Protein AF-A0A954KH58-F1 (afdb_monomer_lite)

Structure (mmCIF, N/CA/C/O backbone):
data_AF-A0A954KH58-F1
#
_entry.id   AF-A0A954KH58-F1
#
loop_
_atom_site.group_PDB
_atom_site.id
_atom_site.type_symbol
_atom_site.label_atom_id
_atom_site.label_alt_id
_atom_site.label_comp_id
_atom_site.label_asym_id
_atom_site.label_entity_id
_atom_site.label_seq_id
_atom_site.pdbx_PDB_ins_code
_atom_site.Cartn_x
_atom_site.Cartn_y
_atom_site.Cartn_z
_atom_site.occupancy
_atom_site.B_iso_or_equiv
_atom_site.auth_seq_id
_atom_site.auth_comp_id
_atom_site.auth_asym_id
_atom_site.auth_atom_id
_atom_site.pdbx_PDB_model_num
ATOM 1 N N . LEU A 1 1 ? 10.729 -10.004 16.566 1.00 76.50 1 LEU A N 1
ATOM 2 C CA . LEU A 1 1 ? 10.265 -8.652 16.148 1.00 76.50 1 LEU A CA 1
ATOM 3 C C . LEU A 1 1 ? 9.171 -8.120 17.071 1.00 76.50 1 LEU A C 1
ATOM 5 O O . LEU A 1 1 ? 9.385 -7.090 17.692 1.00 76.50 1 LEU A O 1
ATOM 9 N N . ALA A 1 2 ? 8.055 -8.842 17.225 1.00 81.88 2 ALA A N 1
ATOM 10 C CA . ALA A 1 2 ? 6.979 -8.480 18.156 1.00 81.88 2 ALA A CA 1
ATOM 11 C C . ALA A 1 2 ? 7.449 -8.331 19.619 1.00 81.88 2 ALA A C 1
ATOM 13 O O . ALA A 1 2 ? 7.106 -7.346 20.272 1.00 81.88 2 ALA A O 1
ATOM 14 N N . GLU A 1 3 ? 8.272 -9.267 20.103 1.00 86.44 3 GLU A N 1
ATOM 15 C CA . GLU A 1 3 ? 8.896 -9.224 21.440 1.00 86.44 3 GLU A CA 1
ATOM 16 C C . GLU A 1 3 ? 9.848 -8.032 21.613 1.00 86.44 3 GLU A C 1
ATOM 18 O O . GLU A 1 3 ? 9.976 -7.491 22.703 1.00 86.44 3 GLU A O 1
ATOM 23 N N . ALA A 1 4 ? 10.453 -7.567 20.516 1.00 90.38 4 ALA A N 1
ATOM 24 C CA . ALA A 1 4 ? 11.314 -6.387 20.495 1.00 90.38 4 ALA A CA 1
ATOM 25 C C . ALA A 1 4 ? 10.523 -5.067 20.383 1.00 90.38 4 ALA A C 1
ATOM 27 O O . ALA A 1 4 ? 11.116 -4.008 20.210 1.00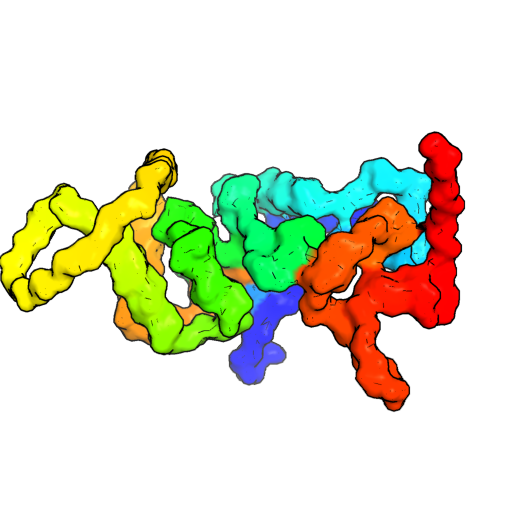 90.38 4 ALA A O 1
ATOM 28 N N . GLY A 1 5 ? 9.185 -5.115 20.431 1.00 84.25 5 GLY A N 1
ATOM 29 C CA . GLY A 1 5 ? 8.333 -3.926 20.379 1.00 84.25 5 GLY A CA 1
ATOM 30 C C . GLY A 1 5 ? 8.174 -3.290 18.994 1.00 84.25 5 GLY A C 1
ATOM 31 O O . GLY A 1 5 ? 7.596 -2.210 18.898 1.00 84.25 5 GLY A O 1
ATOM 32 N N . LEU A 1 6 ? 8.654 -3.938 17.927 1.00 85.56 6 LEU A N 1
ATOM 33 C CA . LEU A 1 6 ? 8.645 -3.381 16.572 1.00 85.56 6 LEU A CA 1
ATOM 34 C C . LEU A 1 6 ? 7.314 -3.635 15.853 1.00 85.56 6 LEU A C 1
ATOM 36 O O . LEU A 1 6 ? 6.769 -4.741 15.913 1.00 85.56 6 LEU A O 1
ATOM 40 N N . ASN A 1 7 ? 6.834 -2.617 15.135 1.00 85.62 7 ASN A N 1
ATOM 41 C CA . ASN A 1 7 ? 5.694 -2.729 14.224 1.00 85.62 7 ASN A CA 1
ATOM 42 C C . ASN A 1 7 ? 6.135 -3.360 12.900 1.00 85.62 7 ASN A C 1
ATOM 44 O O . ASN A 1 7 ? 7.248 -3.123 12.428 1.00 85.62 7 ASN A O 1
ATOM 48 N N . ILE A 1 8 ? 5.256 -4.161 12.308 1.00 91.62 8 ILE A N 1
ATOM 49 C CA . ILE A 1 8 ? 5.552 -4.977 11.131 1.00 91.62 8 ILE A CA 1
ATOM 50 C C . ILE A 1 8 ? 4.558 -4.630 10.025 1.00 91.62 8 ILE A C 1
ATOM 52 O O . ILE A 1 8 ? 3.354 -4.557 10.263 1.00 91.62 8 ILE A O 1
ATOM 56 N N . ILE A 1 9 ? 5.066 -4.462 8.807 1.00 91.56 9 ILE A N 1
ATOM 57 C CA . ILE A 1 9 ? 4.258 -4.367 7.592 1.00 91.56 9 ILE A CA 1
ATOM 58 C C . ILE A 1 9 ? 4.617 -5.564 6.722 1.00 91.56 9 ILE A C 1
ATOM 60 O O . ILE A 1 9 ? 5.793 -5.781 6.429 1.00 91.56 9 ILE A O 1
ATOM 64 N N . LEU A 1 10 ? 3.614 -6.344 6.330 1.00 96.00 10 LEU A N 1
ATOM 65 C CA . LEU A 1 10 ? 3.809 -7.436 5.381 1.00 96.00 10 LEU A CA 1
ATOM 66 C C . LEU A 1 10 ? 3.930 -6.855 3.975 1.00 96.00 10 LEU A C 1
ATOM 68 O O . LEU A 1 10 ? 3.207 -5.923 3.633 1.00 96.00 10 LEU A O 1
ATOM 72 N N . VAL A 1 11 ? 4.830 -7.392 3.161 1.00 96.75 11 VAL A N 1
ATOM 73 C CA . VAL A 1 11 ? 4.968 -6.998 1.757 1.00 96.75 11 VAL A CA 1
ATOM 74 C C . VAL A 1 11 ? 4.809 -8.248 0.913 1.00 96.75 11 VAL A C 1
ATOM 76 O O . VAL A 1 11 ? 5.574 -9.195 1.086 1.00 96.75 11 VAL A O 1
ATOM 79 N N . THR A 1 12 ? 3.823 -8.242 0.021 1.00 96.69 12 THR A N 1
ATOM 80 C CA . THR A 1 12 ? 3.494 -9.395 -0.821 1.00 96.69 12 THR A CA 1
ATOM 81 C C . THR A 1 12 ? 3.493 -8.972 -2.277 1.00 96.69 12 THR A C 1
ATOM 83 O O . THR A 1 12 ? 2.741 -8.075 -2.669 1.00 96.69 12 THR A O 1
ATOM 86 N N . THR A 1 13 ? 4.313 -9.643 -3.082 1.00 95.00 13 THR A N 1
ATOM 87 C CA . THR A 1 13 ? 4.243 -9.521 -4.537 1.00 95.00 13 THR A CA 1
ATOM 88 C C . THR A 1 13 ? 3.112 -10.394 -5.064 1.00 95.00 13 THR A C 1
ATOM 90 O O . THR A 1 13 ? 3.075 -11.583 -4.749 1.00 95.00 13 THR A O 1
ATOM 93 N N . LEU A 1 14 ? 2.206 -9.816 -5.851 1.00 94.81 14 LEU A N 1
ATOM 94 C CA . LEU A 1 14 ? 1.077 -10.532 -6.444 1.00 94.81 14 LEU A CA 1
ATOM 95 C C . LEU A 1 14 ? 1.399 -10.939 -7.880 1.00 94.81 14 LEU A C 1
ATOM 97 O O . LEU A 1 14 ? 1.755 -10.084 -8.695 1.00 94.81 14 LEU A O 1
ATOM 101 N N . GLN A 1 15 ? 1.249 -12.225 -8.182 1.00 91.06 15 GLN A N 1
ATOM 102 C CA . GLN A 1 15 ? 1.463 -12.814 -9.501 1.00 91.06 15 GLN A CA 1
ATOM 103 C C . GLN A 1 15 ? 0.207 -13.581 -9.907 1.00 91.06 15 GLN A C 1
ATOM 105 O O . GLN A 1 15 ? -0.301 -14.358 -9.107 1.00 91.06 15 GLN A O 1
ATOM 110 N N . SER A 1 16 ? -0.267 -13.372 -11.140 1.00 89.94 16 SER A N 1
ATOM 111 C CA . SER A 1 16 ? -1.466 -14.069 -11.613 1.00 89.94 16 SER A CA 1
ATOM 112 C C . SER A 1 16 ? -1.219 -15.570 -11.764 1.00 89.94 16 SER A C 1
ATOM 114 O O . SER A 1 16 ? -0.132 -15.981 -12.178 1.00 89.94 16 SER A O 1
ATOM 116 N N . GLY A 1 17 ? -2.232 -16.359 -11.419 1.00 89.75 17 GLY A N 1
ATOM 117 C CA . GLY A 1 17 ? -2.236 -17.811 -11.353 1.00 89.75 17 GLY A CA 1
ATOM 118 C C . GLY A 1 17 ? -1.474 -18.382 -10.158 1.00 89.75 17 GLY A C 1
ATOM 119 O O . GLY A 1 17 ? -1.256 -19.592 -10.127 1.00 89.75 17 GLY A O 1
ATOM 120 N N . VAL A 1 18 ? -1.018 -17.549 -9.216 1.00 92.31 18 VAL A N 1
ATOM 121 C CA . VAL A 1 18 ? -0.107 -17.983 -8.144 1.00 92.31 18 VAL A CA 1
ATOM 122 C C . VAL A 1 18 ? -0.653 -17.680 -6.759 1.00 92.31 18 VAL A C 1
ATOM 124 O O . VAL A 1 18 ? -0.636 -18.572 -5.917 1.00 92.31 18 VAL A O 1
ATOM 127 N N . ASN A 1 19 ? -1.035 -16.431 -6.488 1.00 95.19 19 ASN A N 1
ATOM 128 C CA . ASN A 1 19 ? -1.381 -16.004 -5.127 1.00 95.19 19 ASN A CA 1
ATOM 129 C C . ASN A 1 19 ? -2.394 -14.853 -5.055 1.00 95.19 19 ASN A C 1
ATOM 131 O O . ASN A 1 19 ? -2.561 -14.234 -4.000 1.00 95.19 19 ASN A O 1
ATOM 135 N N . GLU A 1 20 ? -3.059 -14.512 -6.159 1.00 93.94 20 GLU A N 1
ATOM 136 C CA . GLU A 1 20 ? -4.089 -13.473 -6.151 1.00 93.94 20 GLU A CA 1
ATOM 137 C C . GLU A 1 20 ? -5.325 -13.849 -5.319 1.00 93.94 20 GLU A C 1
ATOM 139 O O . GLU A 1 20 ? -6.053 -12.971 -4.866 1.00 93.94 20 GLU A O 1
ATOM 144 N N . ASP A 1 21 ? -5.552 -15.132 -5.069 1.00 96.75 21 ASP A N 1
ATOM 145 C CA . ASP A 1 21 ? -6.656 -15.684 -4.284 1.00 96.75 21 ASP A CA 1
ATOM 146 C C . ASP A 1 21 ? -6.392 -15.696 -2.765 1.00 96.75 21 ASP A C 1
ATOM 148 O O . ASP A 1 21 ? -7.283 -16.024 -1.982 1.00 96.75 21 ASP A O 1
ATOM 152 N N . GLU A 1 22 ? -5.194 -15.290 -2.326 1.00 97.31 22 GLU A N 1
ATOM 153 C CA . GLU A 1 22 ? -4.794 -15.298 -0.912 1.00 97.31 22 GLU A CA 1
ATOM 154 C C . GLU A 1 22 ? -4.834 -13.912 -0.239 1.00 97.31 22 GLU A C 1
ATOM 156 O O . GLU A 1 22 ? -4.548 -13.785 0.957 1.00 97.31 22 GLU A O 1
ATOM 161 N N . MET A 1 23 ? -5.190 -12.845 -0.966 1.00 97.25 23 MET A N 1
ATOM 162 C CA . MET A 1 23 ? -5.159 -11.462 -0.464 1.00 97.25 23 MET A CA 1
ATOM 163 C C . MET A 1 23 ? -5.970 -11.281 0.828 1.00 97.25 23 MET A C 1
ATOM 165 O O . MET A 1 23 ? -5.471 -10.698 1.796 1.00 97.25 23 MET A O 1
ATOM 169 N N . GLY A 1 24 ? -7.194 -11.812 0.875 1.00 96.62 24 GLY A N 1
ATOM 170 C CA . GLY A 1 24 ? -8.057 -11.743 2.056 1.00 96.62 24 GLY A CA 1
ATOM 171 C C . GLY A 1 24 ? -7.484 -12.514 3.247 1.00 96.62 24 GLY A C 1
ATOM 172 O O . GLY A 1 24 ? -7.500 -12.020 4.376 1.00 96.62 24 GLY A O 1
ATOM 173 N N . ALA A 1 25 ? -6.893 -13.688 3.001 1.00 97.12 25 ALA A N 1
ATOM 174 C CA . ALA A 1 25 ? -6.241 -14.486 4.038 1.00 97.12 25 ALA A CA 1
ATOM 175 C C . ALA A 1 25 ? -5.017 -13.764 4.630 1.00 97.12 25 ALA A C 1
ATOM 177 O O . ALA A 1 25 ? -4.854 -13.736 5.851 1.00 97.12 25 ALA A O 1
ATOM 178 N N . ILE A 1 26 ? -4.203 -13.114 3.791 1.00 97.50 26 ILE A N 1
ATOM 179 C CA . ILE A 1 26 ? -3.049 -12.308 4.218 1.00 97.50 26 ILE A CA 1
ATOM 180 C C . ILE A 1 26 ? -3.499 -11.107 5.058 1.00 97.50 26 ILE A C 1
ATOM 182 O O . ILE A 1 26 ? -2.907 -10.822 6.105 1.00 97.50 26 ILE A O 1
ATOM 186 N N . ILE A 1 27 ? -4.555 -10.408 4.629 1.00 96.12 27 ILE A N 1
ATOM 187 C CA . ILE A 1 27 ? -5.125 -9.286 5.383 1.00 96.12 27 ILE A CA 1
ATOM 188 C C . ILE A 1 27 ? -5.616 -9.768 6.750 1.00 96.12 27 ILE A C 1
ATOM 190 O O . ILE A 1 27 ? -5.207 -9.208 7.767 1.00 96.12 27 ILE A O 1
ATOM 194 N N . ARG A 1 28 ? -6.415 -10.842 6.795 1.00 94.94 28 ARG A N 1
ATOM 195 C CA . ARG A 1 28 ? -6.933 -11.429 8.041 1.00 94.94 28 ARG A CA 1
ATOM 196 C C . ARG A 1 28 ? -5.799 -11.835 8.982 1.00 94.94 28 ARG A C 1
ATOM 198 O O . ARG A 1 28 ? -5.792 -11.435 10.145 1.00 94.94 28 ARG A O 1
ATOM 205 N N . PHE A 1 29 ? -4.780 -12.516 8.455 1.00 95.38 29 PHE A N 1
ATOM 206 C CA . PHE A 1 29 ? -3.578 -12.885 9.203 1.00 95.38 29 PHE A CA 1
ATOM 207 C C . PHE A 1 29 ? -2.897 -11.664 9.841 1.00 95.38 29 PHE A C 1
ATOM 209 O O . PHE A 1 29 ? -2.482 -11.716 11.004 1.00 95.38 29 PHE A O 1
ATOM 216 N N . GLY A 1 30 ? -2.790 -10.556 9.102 1.00 93.94 30 GLY A N 1
ATOM 217 C CA . GLY A 1 30 ? -2.256 -9.299 9.619 1.00 93.94 30 GLY A CA 1
ATOM 218 C C . GLY A 1 30 ? -3.151 -8.663 10.686 1.00 93.94 30 GLY A C 1
ATOM 219 O O . GLY A 1 30 ? -2.661 -8.219 11.725 1.00 93.94 30 GLY A O 1
ATOM 220 N N . MET A 1 31 ? -4.462 -8.646 10.462 1.00 91.69 31 MET A N 1
ATOM 221 C CA . MET A 1 31 ? -5.428 -7.985 11.341 1.00 91.69 31 MET A CA 1
ATOM 222 C C . MET A 1 31 ? -5.589 -8.682 12.694 1.00 91.69 31 MET A C 1
ATOM 224 O O . MET A 1 31 ? -5.721 -7.990 13.702 1.00 91.69 31 MET A O 1
ATOM 228 N N . GLU A 1 32 ? -5.468 -10.009 12.746 1.00 91.88 32 GLU A N 1
ATOM 229 C CA . GLU A 1 32 ? -5.481 -10.805 13.985 1.00 91.88 32 GLU A CA 1
ATOM 230 C C . GLU A 1 32 ? -4.277 -10.540 14.907 1.00 91.88 32 GLU A C 1
ATOM 232 O O . GLU A 1 32 ? -4.293 -10.905 16.083 1.00 91.88 32 GLU A O 1
ATOM 237 N N . ARG A 1 33 ? -3.202 -9.932 14.387 1.00 91.56 33 ARG A N 1
ATOM 238 C CA . ARG A 1 33 ? -1.925 -9.771 15.097 1.00 91.56 33 ARG A CA 1
ATOM 239 C C . ARG A 1 33 ? -1.666 -8.291 15.403 1.00 91.56 33 ARG A C 1
ATOM 241 O O . ARG A 1 33 ? -1.352 -7.533 14.485 1.00 91.56 33 ARG A O 1
ATOM 248 N N . PRO A 1 34 ? -1.682 -7.862 16.682 1.00 86.94 34 PRO A N 1
ATOM 249 C CA . PRO A 1 34 ? -1.560 -6.445 17.051 1.00 86.94 34 PRO A CA 1
ATOM 250 C C . PRO A 1 34 ? -0.281 -5.753 16.551 1.00 86.94 34 PRO A C 1
ATOM 252 O O . PRO A 1 34 ? -0.282 -4.569 16.230 1.00 86.94 34 PRO A O 1
ATOM 255 N N . ARG A 1 35 ? 0.829 -6.493 16.439 1.00 89.94 35 ARG A N 1
ATOM 256 C CA . ARG A 1 35 ? 2.127 -5.960 15.982 1.00 89.94 35 ARG A CA 1
ATOM 257 C C . ARG A 1 35 ? 2.247 -5.839 14.463 1.00 89.94 35 ARG A C 1
ATOM 259 O O . ARG A 1 35 ? 3.176 -5.186 13.992 1.00 89.94 35 ARG A O 1
ATOM 266 N N . ILE A 1 36 ? 1.348 -6.463 13.700 1.00 92.56 36 ILE A N 1
ATOM 267 C CA . ILE A 1 36 ? 1.262 -6.250 12.256 1.00 92.56 36 ILE A CA 1
ATOM 268 C C . ILE A 1 36 ? 0.322 -5.068 12.045 1.00 92.56 36 ILE A C 1
ATOM 270 O O . ILE A 1 36 ? -0.857 -5.133 12.384 1.00 92.56 36 ILE A O 1
ATOM 274 N N . THR A 1 37 ? 0.866 -3.968 11.539 1.00 89.31 37 THR A N 1
ATOM 275 C CA . THR A 1 37 ? 0.161 -2.687 11.381 1.00 89.31 37 THR A CA 1
ATOM 276 C C . THR A 1 37 ? -0.206 -2.414 9.924 1.00 89.31 37 THR A C 1
ATOM 278 O O . THR A 1 37 ? -0.712 -1.344 9.595 1.00 89.31 37 THR A O 1
ATOM 281 N N . GLY A 1 38 ? 0.059 -3.360 9.022 1.00 92.12 38 GLY A N 1
ATOM 282 C CA . GLY A 1 38 ? -0.394 -3.252 7.647 1.00 92.12 38 GLY A CA 1
ATOM 283 C C . GLY A 1 38 ? 0.143 -4.309 6.694 1.00 92.12 38 GLY A C 1
ATOM 284 O O . GLY A 1 38 ? 1.008 -5.116 7.038 1.00 92.12 38 GLY A O 1
ATOM 285 N N . VAL A 1 39 ? -0.366 -4.246 5.468 1.00 96.38 39 VAL A N 1
ATOM 286 C CA . VAL A 1 39 ? 0.040 -5.059 4.319 1.00 96.38 39 VAL A CA 1
ATOM 287 C C . VAL A 1 39 ? 0.276 -4.135 3.126 1.00 96.38 39 VAL A C 1
ATOM 289 O O . VAL A 1 39 ? -0.469 -3.186 2.890 1.00 96.38 39 VAL A O 1
ATOM 292 N N . SER A 1 40 ? 1.332 -4.404 2.372 1.00 96.19 40 SER A N 1
ATOM 293 C CA . SER A 1 40 ? 1.689 -3.722 1.139 1.00 96.19 40 SER A CA 1
ATOM 294 C C . SER A 1 40 ? 1.683 -4.735 0.001 1.00 96.19 40 SER A C 1
ATOM 296 O O . SER A 1 40 ? 2.627 -5.510 -0.146 1.00 96.19 40 SER A O 1
ATOM 298 N N . PHE A 1 41 ? 0.636 -4.714 -0.814 1.00 97.81 41 PHE A N 1
ATOM 299 C CA . PHE A 1 41 ? 0.558 -5.504 -2.033 1.00 97.81 41 PHE A CA 1
ATOM 300 C C . PHE A 1 41 ? 1.320 -4.815 -3.163 1.00 97.81 41 PHE A C 1
ATOM 302 O O . PHE A 1 41 ? 1.256 -3.595 -3.335 1.00 97.81 41 PHE A O 1
ATOM 309 N N . GLN A 1 42 ? 2.067 -5.600 -3.926 1.00 95.00 42 GLN A N 1
ATOM 310 C CA . GLN A 1 42 ? 2.874 -5.127 -5.042 1.00 95.00 42 GLN A CA 1
ATOM 311 C C . GLN A 1 42 ? 2.609 -6.033 -6.242 1.00 95.00 42 GLN A C 1
ATOM 313 O O . GLN A 1 42 ? 3.160 -7.129 -6.295 1.00 95.00 42 GLN A O 1
ATOM 318 N N . PRO A 1 43 ? 1.760 -5.642 -7.204 1.00 93.88 43 PRO A N 1
ATOM 319 C CA . PRO A 1 43 ? 1.640 -6.408 -8.434 1.00 93.88 43 PRO A CA 1
ATOM 320 C C . PRO A 1 43 ? 3.006 -6.626 -9.085 1.00 93.88 43 PRO A C 1
ATOM 322 O O . PRO A 1 43 ? 3.855 -5.724 -9.099 1.00 93.88 43 PRO A O 1
ATOM 325 N N . ALA A 1 44 ? 3.222 -7.837 -9.596 1.00 90.56 44 ALA A N 1
ATOM 326 C CA . ALA A 1 44 ? 4.479 -8.228 -10.202 1.00 90.56 44 ALA A CA 1
ATOM 327 C C . ALA A 1 44 ? 4.902 -7.215 -11.271 1.00 90.56 44 ALA A C 1
ATOM 329 O O . ALA A 1 44 ? 4.138 -6.811 -12.152 1.00 90.56 44 ALA A O 1
ATOM 330 N N . THR A 1 45 ? 6.147 -6.769 -11.146 1.00 88.00 45 THR A N 1
ATOM 331 C CA . THR A 1 45 ? 6.769 -5.829 -12.073 1.00 88.00 45 THR A CA 1
ATOM 332 C C . THR A 1 45 ? 7.850 -6.568 -12.826 1.00 88.00 45 THR A C 1
ATOM 334 O O . THR A 1 45 ? 8.833 -7.028 -12.238 1.00 88.00 45 THR A O 1
ATOM 337 N N . TYR A 1 46 ? 7.673 -6.681 -14.135 1.00 85.31 46 TYR A N 1
ATOM 338 C CA . TYR A 1 46 ? 8.488 -7.556 -14.962 1.00 85.31 46 TYR A CA 1
ATOM 339 C C . TYR A 1 46 ? 9.726 -6.801 -15.434 1.00 85.31 46 TYR A C 1
ATOM 341 O O . TYR A 1 46 ? 9.756 -6.175 -16.491 1.00 85.31 46 TYR A O 1
ATOM 349 N N . SER A 1 47 ? 10.753 -6.810 -14.586 1.00 78.38 47 SER A N 1
ATOM 350 C CA . SER A 1 47 ? 12.051 -6.198 -14.864 1.00 78.38 47 SER A CA 1
ATOM 351 C C . SER A 1 47 ? 13.203 -7.125 -14.465 1.00 78.38 47 SER A C 1
ATOM 353 O O . SER A 1 47 ? 13.107 -7.924 -13.525 1.00 78.38 47 SER A O 1
ATOM 355 N N . GLY A 1 48 ? 14.323 -7.021 -15.183 1.00 73.12 48 GLY A N 1
ATOM 356 C CA . GLY A 1 48 ? 15.517 -7.829 -14.939 1.00 73.12 48 GLY A CA 1
ATOM 357 C C . GLY A 1 48 ? 15.328 -9.306 -15.303 1.00 73.12 48 GLY A C 1
ATOM 358 O O . GLY A 1 48 ? 15.068 -9.632 -16.451 1.00 73.12 48 GLY A O 1
ATOM 359 N N . ARG A 1 49 ? 15.508 -10.210 -14.327 1.00 62.88 49 ARG A N 1
ATOM 360 C CA . ARG A 1 49 ? 15.553 -11.675 -14.545 1.00 62.88 49 ARG A CA 1
ATOM 361 C C . ARG A 1 49 ? 14.186 -12.369 -14.556 1.00 62.88 49 ARG A C 1
ATOM 363 O O . ARG A 1 49 ? 14.148 -13.591 -14.656 1.00 62.88 49 ARG A O 1
ATOM 370 N N . HIS A 1 50 ? 13.097 -11.631 -14.363 1.00 63.50 50 HIS A N 1
ATOM 371 C CA . HIS A 1 50 ? 11.760 -12.220 -14.361 1.00 63.50 50 HIS A CA 1
ATOM 372 C C . HIS A 1 50 ? 11.259 -12.368 -15.792 1.00 63.50 50 HIS A C 1
ATOM 374 O O . HIS A 1 50 ? 11.447 -11.470 -16.613 1.00 63.50 50 HIS A O 1
ATOM 380 N N . VAL A 1 51 ? 10.642 -13.517 -16.068 1.00 62.19 51 VAL A N 1
ATOM 381 C CA . VAL A 1 51 ? 10.030 -13.808 -17.363 1.00 62.19 51 VAL A CA 1
ATOM 382 C C . VAL A 1 51 ? 8.883 -12.832 -17.568 1.00 62.19 51 VAL A C 1
ATOM 384 O O . VAL A 1 51 ? 8.171 -12.493 -16.624 1.00 62.19 51 VAL A O 1
ATOM 387 N N . LEU A 1 52 ? 8.740 -12.353 -18.796 1.00 65.56 52 LEU A N 1
ATOM 388 C CA . LEU A 1 52 ? 7.568 -11.591 -19.183 1.00 65.56 52 LEU A CA 1
ATOM 389 C C . LEU A 1 52 ? 6.310 -12.417 -18.934 1.00 65.56 52 LEU A C 1
ATOM 391 O O . LEU A 1 52 ? 6.370 -13.639 -19.076 1.00 65.56 52 LEU A O 1
ATOM 395 N N . PRO A 1 53 ? 5.184 -11.782 -18.574 1.00 62.12 53 PRO A N 1
ATOM 396 C CA . PRO A 1 53 ? 3.934 -12.512 -18.583 1.00 62.12 53 PRO A CA 1
ATOM 397 C C . PRO A 1 53 ? 3.749 -13.056 -20.004 1.00 62.12 53 PRO A C 1
ATOM 399 O O . PRO A 1 53 ? 3.996 -12.330 -20.973 1.00 62.12 53 PRO A O 1
ATOM 402 N N . GLU A 1 54 ? 3.396 -14.339 -20.120 1.00 65.31 54 GLU A N 1
ATOM 403 C CA . GLU A 1 54 ? 3.213 -15.003 -21.420 1.00 65.31 54 GLU A CA 1
ATOM 404 C C . GLU A 1 54 ? 2.239 -14.200 -22.295 1.00 65.31 54 GLU A C 1
ATOM 406 O O . GLU A 1 54 ? 2.452 -14.042 -23.497 1.00 65.31 54 GLU A O 1
ATOM 411 N N . GLU A 1 55 ? 1.255 -13.574 -21.643 1.00 65.50 55 GLU A N 1
ATOM 412 C CA . GLU A 1 55 ? 0.345 -12.587 -22.203 1.00 65.50 55 GLU A CA 1
ATOM 413 C C . GLU A 1 55 ? 0.300 -11.354 -21.291 1.00 65.50 55 GLU A C 1
ATOM 415 O O . GLU A 1 55 ? 0.049 -11.461 -20.090 1.00 65.50 55 GLU A O 1
ATOM 420 N N . LEU A 1 56 ? 0.470 -10.149 -21.851 1.00 69.81 56 LEU A N 1
ATOM 421 C CA . LEU A 1 56 ? 0.293 -8.891 -21.099 1.00 69.81 56 LEU A CA 1
ATOM 422 C C . LEU A 1 56 ? -1.085 -8.786 -20.429 1.00 69.81 56 LEU A C 1
ATOM 424 O O . LEU A 1 56 ? -1.239 -8.058 -19.449 1.00 69.81 56 LEU A O 1
ATOM 428 N N . GLU A 1 57 ? -2.056 -9.518 -20.965 1.00 76.19 57 GLU A N 1
ATOM 429 C CA . GLU A 1 57 ? -3.442 -9.594 -20.519 1.00 76.19 57 GLU A CA 1
ATOM 430 C C . GLU A 1 57 ? -3.600 -10.335 -19.181 1.00 76.19 57 GLU A C 1
ATOM 432 O O . GLU A 1 57 ? -4.574 -10.099 -18.476 1.00 76.19 57 GLU A O 1
ATOM 437 N N . GLN A 1 58 ? -2.616 -11.143 -18.766 1.00 81.75 58 GLN A N 1
ATOM 438 C CA . GLN A 1 58 ? -2.619 -11.864 -17.482 1.00 81.75 58 GLN A CA 1
ATOM 439 C C . GLN A 1 58 ? -1.970 -11.062 -16.337 1.00 81.75 58 GLN A C 1
ATOM 441 O O . GLN A 1 58 ? -1.674 -11.580 -15.260 1.00 81.75 58 GLN A O 1
ATOM 446 N N . ARG A 1 59 ? -1.684 -9.774 -16.546 1.00 88.06 59 ARG A N 1
ATOM 447 C CA . ARG A 1 59 ? -1.108 -8.919 -15.506 1.00 88.06 59 ARG A CA 1
ATOM 448 C C . ARG A 1 59 ? -2.158 -8.531 -14.467 1.00 88.06 59 ARG A C 1
ATOM 450 O O . ARG A 1 59 ? -3.182 -7.955 -14.804 1.00 88.06 59 ARG A O 1
ATOM 457 N N . ILE A 1 60 ? -1.777 -8.634 -13.196 1.00 91.94 60 ILE A N 1
ATOM 458 C CA . ILE A 1 60 ? -2.506 -8.005 -12.090 1.00 91.94 60 ILE A CA 1
ATOM 459 C C . ILE A 1 60 ? -2.292 -6.485 -12.108 1.00 91.94 60 ILE A C 1
ATOM 461 O O . ILE A 1 60 ? -1.163 -5.988 -12.049 1.00 91.94 60 ILE A O 1
ATOM 465 N N . THR A 1 61 ? -3.383 -5.731 -12.150 1.00 92.12 61 THR A N 1
ATOM 466 C CA . THR A 1 61 ? -3.405 -4.266 -12.054 1.00 92.12 61 THR A CA 1
ATOM 467 C C . THR A 1 61 ? -3.869 -3.807 -10.663 1.00 92.12 61 THR A C 1
ATOM 469 O O . THR A 1 61 ? -4.378 -4.606 -9.883 1.00 92.12 61 THR A O 1
ATOM 472 N N . PHE A 1 62 ? -3.706 -2.523 -10.291 1.00 91.06 62 PHE A N 1
ATOM 473 C CA . PHE A 1 62 ? -4.211 -2.085 -8.971 1.00 91.06 62 PHE A CA 1
ATOM 474 C C . PHE A 1 62 ? -5.740 -2.223 -8.840 1.00 91.06 62 PHE A C 1
ATOM 476 O O . PHE A 1 62 ? -6.171 -2.567 -7.741 1.00 91.06 62 PHE A O 1
ATOM 483 N N . PRO A 1 63 ? -6.568 -2.002 -9.890 1.00 93.88 63 PRO A N 1
ATOM 484 C CA . PRO A 1 63 ? -7.989 -2.322 -9.815 1.00 93.88 63 PRO A CA 1
ATOM 485 C C . PRO A 1 63 ? -8.245 -3.797 -9.514 1.00 93.88 63 PRO A C 1
ATOM 487 O O . PRO A 1 63 ? -9.113 -4.079 -8.695 1.00 93.88 63 PRO A O 1
ATOM 490 N N . ASP A 1 64 ? -7.468 -4.719 -10.094 1.00 95.44 64 ASP A N 1
ATOM 491 C CA . ASP A 1 64 ? -7.606 -6.156 -9.815 1.00 95.44 64 ASP A CA 1
ATOM 492 C C . ASP A 1 64 ? -7.273 -6.476 -8.358 1.00 95.44 64 ASP A C 1
ATOM 494 O O . ASP A 1 64 ? -7.981 -7.250 -7.724 1.00 95.44 64 ASP A O 1
ATOM 498 N N . VAL A 1 65 ? -6.250 -5.827 -7.790 1.00 97.12 65 VAL A N 1
ATOM 499 C CA . VAL A 1 65 ? -5.934 -5.960 -6.359 1.00 97.12 65 VAL A CA 1
ATOM 500 C C . VAL A 1 65 ? -7.074 -5.432 -5.491 1.00 97.12 65 VAL A C 1
ATOM 502 O O . VAL A 1 65 ? -7.488 -6.111 -4.559 1.00 97.12 65 VAL A O 1
ATOM 505 N N . ILE A 1 66 ? -7.611 -4.241 -5.782 1.00 96.81 66 ILE A N 1
ATOM 506 C CA . ILE A 1 66 ? -8.738 -3.681 -5.015 1.00 96.81 66 ILE A CA 1
ATO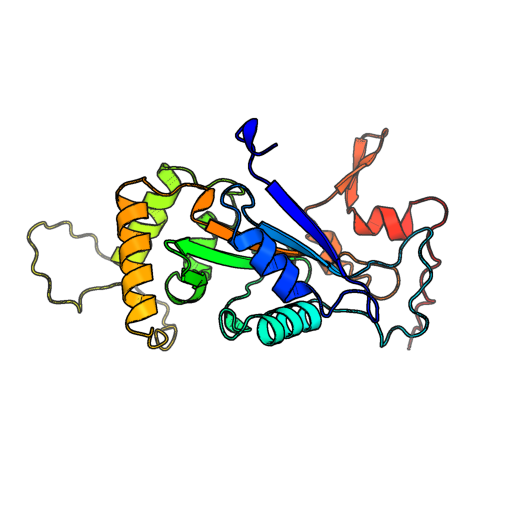M 507 C C . ILE A 1 66 ? -9.949 -4.613 -5.105 1.00 96.81 66 ILE A C 1
ATOM 509 O O . ILE A 1 66 ? -10.557 -4.924 -4.083 1.00 96.81 66 ILE A O 1
ATOM 513 N N . LYS A 1 67 ? -10.279 -5.084 -6.310 1.00 97.06 67 LYS A N 1
ATOM 514 C CA . LYS A 1 67 ? -11.378 -6.019 -6.549 1.00 97.06 67 LYS A CA 1
ATOM 515 C C . LYS A 1 67 ? -11.169 -7.329 -5.786 1.00 97.06 67 LYS A C 1
ATOM 517 O O . LYS A 1 67 ? -12.065 -7.735 -5.056 1.00 97.06 67 LYS A O 1
ATOM 522 N N . GLY A 1 68 ? -9.982 -7.927 -5.880 1.00 97.31 68 GLY A N 1
ATOM 523 C CA . GLY A 1 68 ? -9.634 -9.158 -5.173 1.00 97.31 68 GLY A CA 1
ATOM 524 C C . GLY A 1 68 ? -9.717 -9.007 -3.654 1.00 97.31 68 GLY A C 1
ATOM 525 O O . GLY A 1 68 ? -10.266 -9.875 -2.983 1.00 97.31 68 GLY A O 1
ATOM 526 N N . ILE A 1 69 ? -9.268 -7.873 -3.102 1.00 97.56 69 ILE A N 1
ATOM 527 C CA . ILE A 1 69 ? -9.436 -7.576 -1.673 1.00 97.56 69 ILE A CA 1
ATOM 528 C C . ILE A 1 69 ? -10.920 -7.504 -1.311 1.00 97.56 69 ILE A C 1
ATOM 530 O O . ILE A 1 69 ? -11.328 -8.153 -0.354 1.00 97.56 69 ILE A O 1
ATOM 534 N N . VAL A 1 70 ? -11.726 -6.744 -2.057 1.00 97.38 70 VAL A N 1
ATOM 535 C CA . VAL A 1 70 ? -13.168 -6.603 -1.796 1.00 97.38 70 VAL A CA 1
ATOM 536 C C . VAL A 1 70 ? -13.856 -7.971 -1.817 1.00 97.38 70 VAL A C 1
ATOM 538 O O . VAL A 1 70 ? -14.529 -8.323 -0.849 1.00 97.38 70 VAL A O 1
ATOM 541 N N . GLU A 1 71 ? -13.618 -8.771 -2.857 1.00 97.69 71 GLU A N 1
ATOM 542 C CA . GLU A 1 71 ? -14.206 -10.106 -3.038 1.00 97.69 71 GLU A CA 1
ATOM 543 C C . GLU A 1 71 ? -13.805 -11.098 -1.935 1.00 97.69 71 GLU A C 1
ATOM 545 O O . GLU A 1 71 ? -14.610 -11.942 -1.551 1.00 97.69 71 GLU A O 1
ATOM 550 N N . GLN A 1 72 ? -12.594 -10.979 -1.384 1.00 97.31 72 GLN A N 1
ATOM 551 C CA . GLN A 1 72 ? -12.059 -11.892 -0.364 1.00 97.31 72 GLN A CA 1
ATOM 552 C C . GLN A 1 72 ? -12.191 -11.364 1.076 1.00 97.31 72 GLN A C 1
ATOM 554 O O . GLN A 1 72 ? -11.636 -11.953 2.006 1.00 97.31 72 GLN A O 1
ATOM 559 N N . SER A 1 73 ? -12.876 -10.234 1.273 1.00 93.62 73 SER A N 1
ATOM 560 C CA . SER A 1 73 ? -12.939 -9.544 2.569 1.00 93.62 73 SER A CA 1
ATOM 561 C C . SER A 1 73 ? -14.197 -9.796 3.389 1.00 93.62 73 SER A C 1
ATOM 563 O O . SER A 1 73 ? -14.356 -9.167 4.434 1.00 93.62 73 SER A O 1
ATOM 565 N N . ASP A 1 74 ? -15.103 -10.658 2.927 1.00 91.62 74 ASP A N 1
ATOM 566 C CA . ASP A 1 74 ? -16.377 -10.935 3.602 1.00 91.62 74 ASP A CA 1
ATOM 567 C C . ASP A 1 74 ? -17.191 -9.648 3.902 1.00 91.62 74 ASP A C 1
ATOM 569 O O . ASP A 1 74 ? -17.883 -9.548 4.913 1.00 91.62 74 ASP A O 1
ATOM 573 N N . GLY A 1 75 ? -17.088 -8.633 3.029 1.00 90.62 75 GLY A N 1
ATOM 574 C CA . GLY A 1 75 ? -17.797 -7.350 3.150 1.00 90.62 75 GLY A CA 1
ATOM 575 C C . GLY A 1 75 ? -17.108 -6.287 4.017 1.00 90.62 75 GLY A C 1
ATOM 576 O O . GLY A 1 75 ? -17.666 -5.208 4.213 1.00 90.62 75 GLY A O 1
ATOM 577 N N . VAL A 1 76 ? -15.895 -6.545 4.522 1.00 90.94 76 VAL A N 1
ATOM 578 C CA . VAL A 1 76 ? -15.137 -5.554 5.310 1.00 90.94 76 VAL A CA 1
ATOM 579 C C . VAL A 1 76 ? -14.710 -4.357 4.455 1.00 90.94 76 VAL A C 1
ATOM 581 O O . VAL A 1 76 ? -14.720 -3.231 4.951 1.00 90.94 76 VAL A O 1
ATOM 584 N N . PHE A 1 77 ? -14.370 -4.569 3.180 1.00 94.81 77 PHE A N 1
ATOM 585 C CA . PHE A 1 77 ? -13.905 -3.514 2.276 1.00 94.81 77 PHE A CA 1
ATOM 586 C C . PHE A 1 77 ? -14.845 -3.297 1.092 1.00 94.81 77 PHE A C 1
ATOM 588 O O . PHE A 1 77 ? -15.399 -4.239 0.533 1.00 94.81 77 PHE A O 1
ATOM 595 N N . GLU A 1 78 ? -14.926 -2.047 0.647 1.00 94.44 78 GLU A N 1
ATOM 596 C CA . GLU A 1 78 ? -15.538 -1.628 -0.609 1.00 94.44 78 GLU A CA 1
ATOM 597 C C . GLU A 1 78 ? -14.513 -0.891 -1.484 1.00 94.44 78 GLU A C 1
ATOM 599 O O . GLU A 1 78 ? -13.537 -0.323 -0.995 1.00 94.44 78 GLU A O 1
ATOM 604 N N . THR A 1 79 ? -14.748 -0.815 -2.797 1.00 93.56 79 THR A N 1
ATOM 605 C CA . THR A 1 79 ? -13.844 -0.109 -3.726 1.00 93.56 79 THR A CA 1
ATOM 606 C C . THR A 1 79 ? -13.632 1.359 -3.341 1.00 93.56 79 THR A C 1
ATOM 608 O O . THR A 1 79 ? -12.522 1.870 -3.476 1.00 93.56 79 THR A O 1
ATOM 611 N N . ARG A 1 80 ? -14.669 2.030 -2.814 1.00 91.12 80 ARG A N 1
ATOM 612 C CA . ARG A 1 80 ? -14.598 3.432 -2.361 1.00 91.12 80 ARG A CA 1
ATOM 613 C C . ARG A 1 80 ? -13.693 3.648 -1.148 1.00 91.12 80 ARG A C 1
ATOM 615 O O . ARG A 1 80 ? -13.337 4.786 -0.859 1.00 91.12 80 ARG A O 1
ATOM 622 N N . ASP A 1 81 ? -13.329 2.578 -0.440 1.00 91.19 81 ASP A N 1
ATOM 623 C CA . ASP A 1 81 ? -12.486 2.677 0.746 1.00 91.19 81 ASP A CA 1
ATOM 624 C C . ASP A 1 81 ? -11.007 2.909 0.394 1.00 91.19 81 ASP A C 1
ATOM 626 O O . ASP A 1 81 ? -10.213 3.238 1.277 1.00 91.19 81 ASP A O 1
ATOM 630 N N . PHE A 1 82 ? -10.633 2.755 -0.881 1.00 91.38 82 PHE A N 1
ATOM 631 C CA . PHE A 1 82 ? -9.277 2.947 -1.381 1.00 91.38 82 PHE A CA 1
ATOM 632 C C . PHE A 1 82 ? -9.126 4.307 -2.057 1.00 91.38 82 PHE A C 1
ATOM 634 O O . PHE A 1 82 ? -9.916 4.689 -2.919 1.00 91.38 82 PHE A O 1
ATOM 641 N N . VAL A 1 83 ? -8.068 5.025 -1.685 1.00 86.75 83 VAL A N 1
ATOM 642 C CA . VAL A 1 83 ? -7.761 6.359 -2.207 1.00 86.75 83 VAL A CA 1
ATOM 643 C C . VAL A 1 83 ? -6.321 6.432 -2.721 1.00 86.75 83 VAL A C 1
ATOM 645 O O . VAL A 1 83 ? -5.435 5.752 -2.188 1.00 86.75 83 VAL A O 1
ATOM 648 N N . PRO A 1 84 ? -6.041 7.267 -3.739 1.00 85.62 84 PRO A N 1
ATOM 649 C CA . PRO A 1 84 ? -4.678 7.491 -4.195 1.00 85.62 84 PRO A CA 1
ATOM 650 C C . PRO A 1 84 ? -3.845 8.178 -3.109 1.00 85.62 84 PRO A C 1
ATOM 652 O O . PRO A 1 84 ? -4.319 9.081 -2.419 1.00 85.62 84 PRO A O 1
ATOM 655 N N . LEU A 1 85 ? -2.570 7.803 -3.001 1.00 80.56 85 LEU A N 1
ATOM 656 C CA . LEU A 1 85 ? -1.625 8.520 -2.145 1.00 80.56 85 LEU A CA 1
ATOM 657 C C . LEU A 1 85 ? -1.387 9.937 -2.714 1.00 80.56 85 LEU A C 1
ATOM 659 O O . LEU A 1 85 ? -0.880 10.051 -3.833 1.00 80.56 85 LEU A O 1
ATOM 663 N N . PRO A 1 86 ? -1.673 11.018 -1.966 1.00 69.12 86 PRO A N 1
ATOM 664 C CA . PRO A 1 86 ? -1.672 12.383 -2.510 1.00 69.12 86 PRO A CA 1
ATOM 665 C C . PRO A 1 86 ? -0.295 12.916 -2.926 1.00 69.12 86 PRO A C 1
ATOM 667 O O . PRO A 1 86 ? -0.213 13.755 -3.819 1.00 69.12 86 PRO A O 1
ATOM 670 N N . CYS A 1 87 ? 0.796 12.449 -2.308 1.00 70.19 87 CYS A N 1
ATOM 671 C CA . CYS A 1 87 ? 2.144 12.927 -2.636 1.00 70.19 87 CYS A CA 1
ATOM 672 C C . CYS A 1 87 ? 2.731 12.296 -3.910 1.00 70.19 87 CYS A C 1
ATOM 674 O O . CYS A 1 87 ? 3.721 12.798 -4.439 1.00 70.19 87 CYS A O 1
ATOM 676 N N . ALA A 1 88 ? 2.137 11.208 -4.405 1.00 75.81 88 ALA A N 1
ATOM 677 C CA . ALA A 1 88 ? 2.605 10.482 -5.577 1.00 75.81 88 ALA A CA 1
ATOM 678 C C . ALA A 1 88 ? 1.627 10.629 -6.749 1.00 75.81 88 ALA A C 1
ATOM 680 O O . ALA A 1 88 ? 0.539 11.192 -6.637 1.00 75.81 88 ALA A O 1
ATOM 681 N N . HIS A 1 89 ? 2.001 10.100 -7.914 1.00 85.12 89 HIS A N 1
ATOM 682 C CA . HIS A 1 89 ? 1.036 9.962 -9.000 1.00 85.12 89 HIS A CA 1
ATOM 683 C C . HIS A 1 89 ? -0.105 9.002 -8.580 1.00 85.12 89 HIS A C 1
ATOM 685 O O . HIS A 1 89 ? 0.204 7.923 -8.067 1.00 85.12 89 HIS A O 1
ATOM 691 N N . PRO A 1 90 ? -1.390 9.307 -8.861 1.00 84.19 90 PRO A N 1
ATOM 692 C CA . PRO A 1 90 ? -2.532 8.484 -8.430 1.00 84.19 90 PRO A CA 1
ATOM 693 C C . PRO A 1 90 ? -2.439 7.000 -8.821 1.00 84.19 90 PRO A C 1
ATOM 695 O O . PRO A 1 90 ? -2.821 6.115 -8.067 1.00 84.19 90 PRO A O 1
ATOM 698 N N . ASN A 1 91 ? -1.857 6.716 -9.986 1.00 86.81 91 ASN A N 1
ATOM 699 C CA . ASN A 1 91 ? -1.662 5.347 -10.484 1.00 86.81 91 ASN A CA 1
ATOM 700 C C . ASN A 1 91 ? -0.433 4.613 -9.901 1.00 86.81 91 ASN A C 1
ATOM 702 O O . ASN A 1 91 ? -0.145 3.499 -10.332 1.00 86.81 91 ASN A O 1
ATOM 706 N N . CYS A 1 92 ? 0.342 5.227 -9.000 1.00 84.75 92 CYS A N 1
ATOM 707 C CA . CYS A 1 92 ? 1.513 4.590 -8.382 1.00 84.75 92 CYS A CA 1
ATOM 708 C C . CYS A 1 92 ? 1.184 3.928 -7.046 1.00 84.75 92 CYS A C 1
ATOM 710 O O . CYS A 1 92 ? 1.676 2.833 -6.787 1.00 84.75 92 CYS A O 1
ATOM 712 N N . HIS A 1 93 ? 0.367 4.577 -6.215 1.00 87.69 93 HIS A N 1
ATOM 713 C CA . HIS A 1 93 ? 0.015 4.056 -4.901 1.00 87.69 93 HIS A CA 1
ATOM 714 C C . HIS A 1 93 ? -1.464 4.283 -4.606 1.00 87.69 93 HIS A C 1
ATOM 716 O O . HIS A 1 93 ? -1.946 5.413 -4.681 1.00 87.69 93 HIS A O 1
ATOM 722 N N . GLN A 1 94 ? -2.146 3.210 -4.221 1.00 89.81 94 GLN A N 1
ATOM 723 C CA . GLN A 1 94 ? -3.475 3.243 -3.615 1.00 89.81 94 GLN A CA 1
ATOM 724 C C . GLN A 1 94 ? -3.346 2.803 -2.162 1.00 89.81 94 GLN A C 1
ATOM 726 O O . GLN A 1 94 ? -2.490 1.977 -1.835 1.00 89.81 94 GLN A O 1
ATOM 731 N N . LEU A 1 95 ? -4.159 3.356 -1.275 1.00 89.75 95 LEU A N 1
ATOM 732 C CA . LEU A 1 95 ? -4.119 3.001 0.134 1.00 89.75 95 LEU A CA 1
ATOM 733 C C . LEU A 1 95 ? -5.494 3.057 0.779 1.00 89.75 95 LEU A C 1
ATOM 735 O O . LEU A 1 95 ? -6.390 3.757 0.316 1.00 89.75 95 LEU A O 1
ATOM 739 N N . THR A 1 96 ? -5.620 2.343 1.887 1.00 89.69 96 THR A N 1
ATOM 740 C CA . THR A 1 96 ? -6.708 2.507 2.842 1.00 89.69 96 THR A CA 1
ATOM 741 C C . THR A 1 96 ? -6.172 2.328 4.257 1.00 89.69 96 THR A C 1
ATOM 743 O O . THR A 1 96 ? -5.156 1.657 4.485 1.00 89.69 96 THR A O 1
ATOM 746 N N . TYR A 1 97 ? -6.845 2.959 5.209 1.00 87.81 97 TYR A N 1
ATOM 747 C CA . TYR A 1 97 ? -6.577 2.819 6.631 1.00 87.81 97 TYR A CA 1
ATOM 748 C C . TYR A 1 97 ? -7.810 2.247 7.296 1.00 87.81 97 TYR A C 1
ATOM 750 O O . TYR A 1 97 ? -8.930 2.652 7.002 1.00 87.81 97 TYR A O 1
ATOM 758 N N . VAL A 1 98 ? -7.587 1.335 8.224 1.00 89.69 98 VAL A N 1
ATOM 759 C CA . VAL A 1 98 ? -8.631 0.592 8.908 1.00 89.69 98 VAL A CA 1
ATOM 760 C C . VAL A 1 98 ? -8.441 0.802 10.389 1.00 89.69 98 VAL A C 1
ATOM 762 O O . VAL A 1 98 ? -7.357 0.545 10.914 1.00 89.69 98 VAL A O 1
ATOM 765 N N . TYR A 1 99 ? -9.484 1.257 11.065 1.00 89.19 99 TYR A N 1
ATOM 766 C CA . TYR A 1 99 ? -9.507 1.198 12.513 1.00 89.19 99 TYR A CA 1
ATOM 767 C C . TYR A 1 99 ? -9.919 -0.205 12.928 1.00 89.19 99 TYR A C 1
ATOM 769 O O . TYR A 1 99 ? -10.975 -0.683 12.509 1.00 89.19 99 TYR A O 1
ATOM 777 N N . ARG A 1 100 ? -9.077 -0.876 13.716 1.00 86.69 100 ARG A N 1
ATOM 778 C CA . ARG A 1 100 ? -9.376 -2.195 14.269 1.00 86.69 100 ARG A CA 1
ATOM 779 C C . ARG A 1 100 ? -9.457 -2.126 15.784 1.00 86.69 100 ARG A C 1
ATOM 781 O O . ARG A 1 100 ? -8.539 -1.636 16.439 1.00 86.69 100 ARG A O 1
ATOM 788 N N . LYS A 1 101 ? -10.536 -2.661 16.349 1.00 80.62 101 LYS A N 1
ATOM 789 C CA . LYS A 1 101 ? -10.691 -2.795 17.799 1.00 80.62 101 LYS A CA 1
ATOM 790 C C . LYS A 1 101 ? -11.698 -3.884 18.132 1.00 80.62 101 LYS A C 1
ATOM 792 O O . LYS A 1 101 ? -12.690 -4.042 17.433 1.00 80.62 101 LYS A O 1
ATOM 797 N N . ASN A 1 102 ? -11.428 -4.664 19.180 1.00 75.12 102 ASN A N 1
ATOM 798 C CA . ASN A 1 102 ? -12.318 -5.732 19.662 1.00 75.12 102 ASN A CA 1
ATOM 799 C C . ASN A 1 102 ? -12.776 -6.726 18.569 1.00 75.12 102 ASN A C 1
ATOM 801 O O . ASN A 1 102 ? -13.910 -7.193 18.583 1.00 75.12 102 ASN A O 1
ATOM 805 N N . GLY A 1 103 ? -11.903 -7.032 17.601 1.00 74.81 103 GLY A N 1
ATOM 806 C CA . GLY A 1 103 ? -12.218 -7.928 16.480 1.00 74.81 103 GLY A CA 1
ATOM 807 C C . GLY A 1 103 ? -13.069 -7.303 15.369 1.00 74.81 103 GLY A C 1
ATOM 808 O O . GLY A 1 103 ? -13.335 -7.971 14.376 1.00 74.81 103 GLY A O 1
ATOM 809 N N . GLN A 1 104 ? -13.461 -6.035 15.498 1.00 81.81 104 GLN A N 1
ATOM 810 C CA . GLN A 1 104 ? -14.091 -5.262 14.433 1.00 81.81 104 GLN A CA 1
ATOM 811 C C . GLN A 1 104 ? -13.051 -4.474 13.649 1.00 81.81 104 GLN A C 1
ATOM 813 O O . GLN A 1 104 ? -11.998 -4.101 14.175 1.00 81.81 104 GLN A O 1
ATOM 818 N N . ALA A 1 105 ? -13.373 -4.210 12.388 1.00 86.50 105 ALA A N 1
ATOM 819 C CA . ALA A 1 105 ? -12.537 -3.455 11.484 1.00 86.50 105 ALA A CA 1
ATOM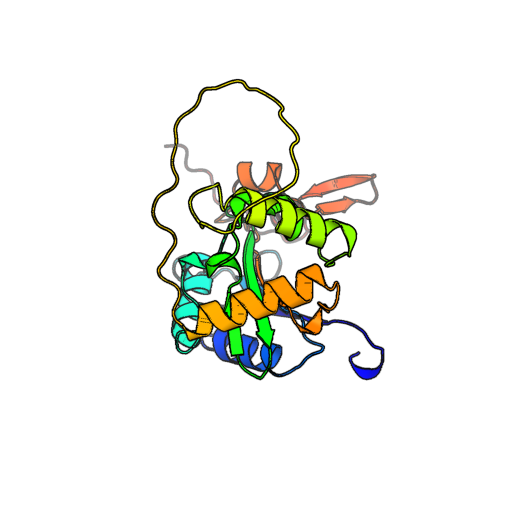 820 C C . ALA A 1 105 ? -13.389 -2.592 10.566 1.00 86.50 105 ALA A C 1
ATOM 822 O O . ALA A 1 105 ? -14.228 -3.115 9.838 1.00 86.50 105 ALA A O 1
ATOM 823 N N . VAL A 1 106 ? -13.157 -1.282 10.599 1.00 89.38 106 VAL A N 1
ATOM 824 C CA . VAL A 1 106 ? -13.896 -0.333 9.767 1.00 89.38 106 VAL A CA 1
ATOM 825 C C . VAL A 1 106 ? -12.905 0.575 9.040 1.00 89.38 106 VAL A C 1
ATOM 827 O O . VAL A 1 106 ? -12.050 1.191 9.691 1.00 89.38 106 VAL A O 1
ATOM 830 N N . PRO A 1 107 ? -12.974 0.663 7.701 1.00 91.06 107 PRO A N 1
ATOM 831 C CA . PRO A 1 107 ? -12.182 1.615 6.937 1.00 91.06 107 PRO A CA 1
ATOM 832 C C . PRO A 1 107 ? -12.455 3.055 7.383 1.00 91.06 107 PRO A C 1
ATOM 834 O O . PRO A 1 107 ? -13.601 3.500 7.448 1.00 91.06 107 PRO A O 1
ATOM 837 N N . LEU A 1 108 ? -11.389 3.800 7.681 1.00 85.44 108 LEU A N 1
ATOM 838 C CA . LEU A 1 108 ? -11.475 5.180 8.165 1.00 85.44 108 LEU A CA 1
ATOM 839 C C . LEU A 1 108 ? -12.144 6.104 7.147 1.00 85.44 108 LEU A C 1
ATOM 841 O O . LEU A 1 108 ? -12.823 7.046 7.529 1.00 85.44 108 LEU A O 1
ATOM 845 N N . THR A 1 109 ? -11.993 5.820 5.857 1.00 84.12 109 THR A N 1
ATOM 846 C CA . THR A 1 109 ? -12.601 6.564 4.743 1.00 84.12 109 THR A CA 1
ATOM 847 C C . THR A 1 109 ? -14.128 6.636 4.802 1.00 84.12 109 THR A C 1
ATOM 849 O O . THR A 1 109 ? -14.710 7.511 4.165 1.00 84.12 109 THR A O 1
ATOM 852 N N . ARG A 1 110 ? -14.790 5.766 5.577 1.00 84.50 110 ARG A N 1
ATOM 853 C CA . ARG A 1 110 ? -16.251 5.784 5.744 1.00 84.50 110 ARG A CA 1
ATOM 854 C C . ARG A 1 110 ? -16.748 6.920 6.634 1.00 84.50 110 ARG A C 1
ATOM 856 O O . ARG A 1 110 ? -17.867 7.382 6.447 1.00 84.50 110 ARG A O 1
ATOM 863 N N . PHE A 1 111 ? -15.932 7.371 7.585 1.00 79.38 111 PHE A N 1
ATOM 864 C CA . PHE A 1 111 ? -16.315 8.387 8.576 1.00 79.38 111 PHE A CA 1
ATOM 865 C C . PHE A 1 111 ? -15.262 9.489 8.780 1.00 79.38 111 PHE A C 1
ATOM 867 O O . PHE A 1 111 ? -15.504 10.443 9.514 1.00 79.38 111 PHE A O 1
ATOM 874 N N . VAL A 1 112 ? -14.117 9.398 8.102 1.00 72.06 112 VAL A N 1
ATOM 875 C CA . VAL A 1 112 ? -13.087 10.435 8.013 1.00 72.06 112 VAL A CA 1
ATOM 876 C C . VAL A 1 112 ? -12.959 10.849 6.554 1.00 72.06 112 VAL A C 1
ATOM 878 O O . VAL A 1 112 ? -12.630 10.032 5.691 1.00 72.06 112 VAL A O 1
ATOM 881 N N . ASN A 1 113 ? -13.167 12.136 6.272 1.00 66.56 113 ASN A N 1
ATOM 882 C CA . ASN A 1 113 ? -12.945 12.667 4.934 1.00 66.56 113 ASN A CA 1
ATOM 883 C C . ASN A 1 113 ? -11.446 12.627 4.611 1.00 66.56 113 ASN A C 1
ATOM 885 O O . ASN A 1 113 ? -10.662 13.435 5.118 1.00 66.56 113 ASN A O 1
ATOM 889 N N . ALA A 1 114 ? -11.050 11.671 3.768 1.00 57.22 114 ALA A N 1
ATOM 890 C CA . ALA A 1 114 ? -9.661 11.472 3.390 1.00 57.22 114 ALA A CA 1
ATOM 891 C C . ALA A 1 114 ? -9.067 12.703 2.700 1.00 57.22 114 ALA A C 1
ATOM 893 O O . ALA A 1 114 ? -7.902 12.975 2.949 1.00 57.22 114 ALA A O 1
ATOM 894 N N . ALA A 1 115 ? -9.850 13.447 1.901 1.00 51.91 115 ALA A N 1
ATOM 895 C CA . ALA A 1 115 ? -9.402 14.609 1.125 1.00 51.91 115 ALA A CA 1
ATOM 896 C C . ALA A 1 115 ? -9.081 15.833 2.003 1.00 51.91 115 ALA A C 1
ATOM 898 O O . ALA A 1 115 ? -8.124 16.556 1.738 1.00 51.91 115 ALA A O 1
ATOM 899 N N . GLU A 1 116 ? -9.840 16.035 3.079 1.00 51.19 116 GLU A N 1
ATOM 900 C CA . GLU A 1 116 ? -9.663 17.162 4.013 1.00 51.19 116 GLU A CA 1
ATOM 901 C C . GLU A 1 116 ? -8.631 16.873 5.113 1.00 51.19 116 GLU A C 1
ATOM 903 O O . GLU A 1 116 ? -8.121 17.791 5.760 1.00 51.19 116 GLU A O 1
ATOM 908 N N . ASN A 1 117 ? -8.284 15.593 5.280 1.00 53.78 117 ASN A N 1
ATOM 909 C CA . ASN A 1 117 ? -7.345 15.086 6.275 1.00 53.78 117 ASN A CA 1
ATOM 910 C C . ASN A 1 117 ? -6.125 14.404 5.625 1.00 53.78 117 ASN A C 1
ATOM 912 O O . ASN A 1 117 ? -5.419 13.632 6.277 1.00 53.78 117 ASN A O 1
ATOM 916 N N . LEU A 1 118 ? -5.843 14.701 4.345 1.00 45.22 118 LEU A N 1
ATOM 917 C CA . LEU A 1 118 ? -4.716 14.124 3.600 1.00 45.22 118 LEU A CA 1
ATOM 918 C C . LEU A 1 118 ? -3.394 14.360 4.321 1.00 45.22 118 LEU A C 1
ATOM 920 O O . LEU A 1 118 ? -2.578 13.454 4.362 1.00 45.22 118 LEU A O 1
ATOM 924 N N . ASP A 1 119 ? -3.189 15.505 4.970 1.00 37.69 119 ASP A N 1
ATOM 925 C CA . ASP A 1 119 ? -1.960 15.782 5.719 1.00 37.69 119 ASP A CA 1
ATOM 926 C C . ASP A 1 119 ? -1.723 14.799 6.875 1.00 37.69 119 ASP A C 1
ATOM 928 O O . ASP A 1 119 ? -0.577 14.542 7.254 1.00 37.69 119 ASP A O 1
ATOM 932 N N . LEU A 1 120 ? -2.777 14.203 7.418 1.00 44.22 120 LEU A N 1
ATOM 933 C CA . LEU A 1 120 ? -2.728 13.267 8.541 1.00 44.22 120 LEU A CA 1
ATOM 934 C C . LEU A 1 120 ? -2.411 11.848 8.082 1.00 44.22 120 LEU A C 1
ATOM 936 O O . LEU A 1 120 ? -1.729 11.109 8.789 1.00 44.22 120 LEU A O 1
ATOM 940 N N . LEU A 1 121 ? -2.830 11.522 6.860 1.00 44.59 121 LEU A N 1
ATOM 941 C CA . LEU A 1 121 ? -2.582 10.251 6.186 1.00 44.59 121 LEU A CA 1
ATOM 942 C C . LEU A 1 121 ? -1.273 10.265 5.364 1.00 44.59 121 LEU A C 1
ATOM 944 O O . LEU A 1 121 ? -0.615 9.238 5.228 1.00 44.59 121 LEU A O 1
ATOM 948 N N . ALA A 1 122 ? -0.862 11.422 4.834 1.00 37.19 122 ALA A N 1
ATOM 949 C CA . ALA A 1 122 ? 0.206 11.563 3.839 1.00 37.19 122 ALA A CA 1
ATOM 950 C C . ALA A 1 122 ? 1.598 11.817 4.428 1.00 37.19 122 ALA A C 1
ATOM 952 O O . ALA A 1 122 ? 2.589 11.424 3.819 1.00 37.19 122 ALA A O 1
ATOM 953 N N . ASN A 1 123 ? 1.693 12.441 5.607 1.00 34.59 123 ASN A N 1
ATOM 954 C CA . ASN A 1 123 ? 2.980 12.809 6.222 1.00 34.59 123 ASN A CA 1
ATOM 955 C C . ASN A 1 123 ? 3.333 11.977 7.463 1.00 34.59 123 ASN A C 1
ATOM 957 O O . ASN A 1 123 ? 4.275 12.296 8.187 1.00 34.59 123 ASN A O 1
ATOM 961 N N . GLY A 1 124 ? 2.599 10.891 7.706 1.00 40.47 124 GLY A N 1
ATOM 962 C CA . GLY A 1 124 ? 2.846 9.987 8.815 1.00 40.47 124 GLY A CA 1
ATOM 963 C C . GLY A 1 124 ? 2.764 8.530 8.384 1.00 40.47 124 GLY A C 1
ATOM 964 O O . GLY A 1 124 ? 1.698 7.931 8.384 1.00 40.47 124 GLY A O 1
ATOM 965 N N . ILE A 1 125 ? 3.925 7.900 8.199 1.00 42.94 125 ILE A N 1
ATOM 966 C CA . ILE A 1 125 ? 4.085 6.477 8.563 1.00 42.94 125 ILE A CA 1
ATOM 967 C C . ILE A 1 125 ? 3.850 6.296 10.090 1.00 42.94 125 ILE A C 1
ATOM 969 O O . ILE A 1 125 ? 3.732 5.179 10.586 1.00 42.94 125 ILE A O 1
ATOM 973 N N . THR A 1 126 ? 3.705 7.404 10.828 1.00 42.25 126 THR A N 1
ATOM 974 C CA . THR A 1 126 ? 3.554 7.483 12.277 1.00 42.25 126 THR A CA 1
ATOM 975 C C . THR A 1 126 ? 2.403 8.425 12.646 1.00 42.25 126 THR A C 1
ATOM 977 O O . THR A 1 126 ? 2.433 9.609 12.310 1.00 42.25 126 THR A O 1
ATOM 980 N N . PHE A 1 127 ? 1.416 7.911 13.384 1.00 44.34 127 PHE A N 1
ATOM 981 C CA . PHE A 1 127 ? 0.425 8.713 14.110 1.00 44.34 127 PHE A CA 1
ATOM 982 C C . PHE A 1 127 ? 1.141 9.476 15.237 1.00 44.34 127 PHE A C 1
ATOM 984 O O . PHE A 1 127 ? 1.710 8.854 16.135 1.00 44.34 127 PHE A O 1
ATOM 991 N N . THR A 1 128 ? 1.154 10.810 15.199 1.00 45.88 128 THR A N 1
ATOM 992 C CA . THR A 1 128 ? 1.748 11.646 16.259 1.00 45.88 128 THR A CA 1
ATOM 993 C C . THR A 1 128 ? 0.694 12.538 16.916 1.00 45.88 128 THR A C 1
ATOM 995 O O . THR A 1 128 ? -0.235 13.008 16.258 1.00 45.88 128 THR A O 1
ATOM 998 N N . ARG A 1 129 ? 0.852 12.780 18.227 1.00 49.56 129 ARG A N 1
ATOM 999 C CA . ARG A 1 129 ? -0.095 13.512 19.097 1.00 49.56 129 ARG A CA 1
ATOM 1000 C C . ARG A 1 129 ? -0.587 14.864 18.546 1.00 49.56 129 ARG A C 1
ATOM 1002 O O . ARG A 1 129 ? -1.793 15.079 18.550 1.00 49.56 129 ARG A O 1
ATOM 1009 N N . PRO A 1 130 ? 0.265 15.756 17.999 1.00 54.50 130 PRO A N 1
ATOM 1010 C CA . PRO A 1 130 ? -0.194 17.069 17.530 1.00 54.50 130 PRO A CA 1
ATOM 1011 C C . PRO A 1 130 ? -1.088 16.982 16.292 1.00 54.50 130 PRO A C 1
ATOM 1013 O O . PRO A 1 130 ? -1.979 17.802 16.105 1.00 54.50 130 PRO A O 1
ATOM 1016 N N . ARG A 1 131 ? -0.848 15.971 15.451 1.00 51.62 131 ARG A N 1
ATOM 1017 C CA . ARG A 1 131 ? -1.564 15.782 14.193 1.00 51.62 131 ARG A CA 1
ATOM 1018 C C . ARG A 1 131 ? -3.003 15.343 14.457 1.00 51.62 131 ARG A C 1
ATOM 1020 O O . ARG A 1 131 ? -3.924 15.907 13.889 1.00 51.62 131 ARG A O 1
ATOM 1027 N N . VAL A 1 132 ? -3.216 14.415 15.388 1.00 53.50 132 VAL A N 1
ATOM 1028 C CA . VAL A 1 132 ? -4.558 13.909 15.722 1.00 53.50 132 VAL A CA 1
ATOM 1029 C C . VAL A 1 132 ? -5.524 15.030 16.135 1.00 53.50 132 VAL A C 1
ATOM 1031 O O . VAL A 1 132 ? -6.667 15.047 15.685 1.00 53.50 132 VAL A O 1
ATOM 1034 N N . LYS A 1 133 ? -5.043 16.011 16.906 1.00 50.25 133 LYS A N 1
ATOM 1035 C CA . LYS A 1 133 ? -5.824 17.182 17.324 1.00 50.25 133 LYS A CA 1
ATOM 1036 C C . LYS A 1 133 ? -6.308 18.035 16.141 1.00 50.25 133 LYS A C 1
ATOM 1038 O O . LYS A 1 133 ? -7.450 18.473 16.135 1.00 50.25 133 LYS A O 1
ATOM 1043 N N . GLU A 1 134 ? -5.483 18.188 15.104 1.00 54.62 134 GLU A N 1
ATOM 1044 C CA . GLU A 1 134 ? -5.837 18.943 13.895 1.00 54.62 134 GLU A CA 1
ATOM 1045 C C . GLU A 1 134 ? -6.931 18.246 13.059 1.00 54.62 134 GLU A C 1
ATOM 1047 O O . GLU A 1 134 ? -7.777 18.926 12.478 1.00 54.62 134 GLU A O 1
ATOM 1052 N N . VAL A 1 135 ? -6.969 16.901 13.049 1.00 52.06 135 VAL A N 1
ATOM 1053 C CA . VAL A 1 135 ? -8.052 16.108 12.411 1.00 52.06 135 VAL A CA 1
ATOM 1054 C C . VAL A 1 135 ? -9.386 16.451 13.061 1.00 52.06 135 VAL A C 1
ATOM 1056 O O . VAL A 1 135 ? -10.392 16.669 12.392 1.00 52.06 135 VAL A O 1
ATOM 1059 N N . ILE A 1 136 ? -9.386 16.444 14.394 1.00 52.81 136 ILE A N 1
ATOM 1060 C CA . ILE A 1 136 ? -10.590 16.549 15.205 1.00 52.81 136 ILE A CA 1
ATOM 1061 C C . ILE A 1 136 ? -11.133 17.966 15.134 1.00 52.81 136 ILE A C 1
ATOM 1063 O O . ILE A 1 136 ? -12.329 18.130 14.925 1.00 52.81 136 ILE A O 1
ATOM 1067 N N . ASP A 1 137 ? -10.266 18.975 15.222 1.00 49.38 137 ASP A N 1
ATOM 1068 C CA . ASP A 1 137 ? -10.683 20.366 15.082 1.00 49.38 137 ASP A CA 1
ATOM 1069 C C . ASP A 1 137 ? -11.297 20.610 13.691 1.00 49.38 137 ASP A C 1
ATOM 1071 O O . ASP A 1 137 ? -12.325 21.273 13.583 1.00 49.38 137 ASP A O 1
ATOM 1075 N N . ARG A 1 138 ? -10.755 20.023 12.612 1.00 52.75 138 ARG A N 1
ATOM 1076 C CA . ARG A 1 138 ? -11.360 20.137 11.270 1.00 52.75 138 ARG A CA 1
ATOM 1077 C C . ARG A 1 138 ? -12.664 19.353 11.127 1.00 52.75 138 ARG A C 1
ATOM 1079 O O . ARG A 1 138 ? -13.598 19.872 10.528 1.00 52.75 138 ARG A O 1
ATOM 1086 N N . TYR A 1 139 ? -12.758 18.151 11.693 1.00 46.16 139 TYR A N 1
ATOM 1087 C CA . TYR A 1 139 ? -13.977 17.339 11.653 1.00 46.16 139 TYR A CA 1
ATOM 1088 C C . TYR A 1 139 ? -15.119 17.988 12.452 1.00 46.16 139 TYR A C 1
ATOM 1090 O O . TYR A 1 139 ? -16.221 18.143 11.928 1.00 46.16 139 TYR A O 1
ATOM 1098 N N . LEU A 1 140 ? -14.841 18.464 13.671 1.00 43.56 140 LEU A N 1
ATOM 1099 C CA . LEU A 1 140 ? -15.803 19.188 14.509 1.00 43.56 140 LEU A CA 1
ATOM 1100 C C . LEU A 1 140 ? -16.247 20.507 13.866 1.00 43.56 140 LEU A C 1
ATOM 1102 O O . LEU A 1 140 ? -17.423 20.839 13.944 1.00 43.56 140 LEU A O 1
ATOM 1106 N N . ASN A 1 141 ? -15.347 21.216 13.177 1.00 41.59 141 ASN A N 1
ATOM 1107 C CA . ASN A 1 141 ? -15.694 22.441 12.449 1.00 41.59 141 ASN A CA 1
ATOM 1108 C C . ASN A 1 141 ? -16.394 22.176 11.099 1.00 41.59 141 ASN A C 1
ATOM 1110 O O . ASN A 1 141 ? -17.105 23.047 10.605 1.00 41.59 141 ASN A O 1
ATOM 1114 N N . SER A 1 142 ? -16.213 20.995 10.490 1.00 37.41 142 SER A N 1
ATOM 1115 C CA . SER A 1 142 ? -16.961 20.566 9.293 1.00 37.41 142 SER A CA 1
ATOM 1116 C C . SER A 1 142 ? -18.402 20.157 9.621 1.00 37.41 142 SER A C 1
ATOM 1118 O O . SER A 1 142 ? -19.294 20.278 8.781 1.00 37.41 142 SER A O 1
ATOM 1120 N N . CYS A 1 143 ? -18.651 19.765 10.874 1.00 33.84 143 CYS A N 1
ATOM 1121 C CA . CYS A 1 143 ? -19.980 19.681 11.472 1.00 33.84 143 CYS A CA 1
ATOM 1122 C C . CYS A 1 143 ? -20.478 21.091 11.844 1.00 33.84 143 CYS A C 1
ATOM 1124 O O . CYS A 1 143 ? -20.633 21.421 13.016 1.00 33.84 143 CYS A O 1
ATOM 1126 N N . GLY A 1 144 ? -20.695 21.945 10.842 1.00 32.25 144 GLY A N 1
ATOM 1127 C CA . GLY A 1 144 ? -21.220 23.295 11.041 1.00 32.25 144 GLY A CA 1
ATOM 1128 C C . GLY A 1 144 ? -22.674 23.307 11.538 1.00 32.25 144 GLY A C 1
ATOM 1129 O O . GLY A 1 144 ? -23.554 22.739 10.898 1.00 32.25 144 GLY A O 1
ATOM 1130 N N . ASP A 1 145 ? -22.893 23.980 12.670 1.00 38.84 145 ASP A N 1
ATOM 1131 C CA . ASP A 1 145 ? -24.050 24.809 13.066 1.00 38.84 145 ASP A CA 1
ATOM 1132 C C . ASP A 1 145 ? -25.515 24.313 12.946 1.00 38.84 145 ASP A C 1
ATOM 1134 O O . ASP A 1 145 ? -26.411 25.078 13.296 1.00 38.84 145 ASP A O 1
ATOM 1138 N N . ASP A 1 146 ? -25.811 23.063 12.565 1.00 36.72 146 ASP A N 1
ATOM 1139 C CA . ASP A 1 146 ? -27.196 22.517 12.591 1.00 36.72 146 ASP A CA 1
ATOM 1140 C C . ASP A 1 146 ? -27.420 21.392 13.624 1.00 36.72 146 ASP A C 1
ATOM 1142 O O . ASP A 1 146 ? -28.539 20.937 13.860 1.00 36.72 146 ASP A O 1
ATOM 1146 N N . CYS A 1 147 ? -26.372 20.968 14.332 1.00 37.59 147 CYS A N 1
ATOM 1147 C CA . CYS A 1 147 ? -26.541 20.160 15.537 1.00 37.59 147 CYS A CA 1
ATOM 1148 C C . CYS A 1 147 ? -26.796 21.111 16.709 1.00 37.59 147 CYS A C 1
ATOM 1150 O O . CYS A 1 147 ? -25.870 21.767 17.175 1.00 37.59 147 CYS A O 1
ATOM 1152 N N . GLY A 1 148 ? -28.051 21.193 17.164 1.00 32.94 148 GLY A N 1
ATOM 1153 C CA . GLY A 1 148 ? -28.544 22.030 18.270 1.00 32.94 148 GLY A CA 1
ATOM 1154 C C . GLY A 1 148 ? -27.936 21.740 19.652 1.00 32.94 148 GLY A C 1
ATOM 1155 O O . GLY A 1 148 ? -28.651 21.490 20.620 1.00 32.94 148 GLY A O 1
ATOM 1156 N N . CYS A 1 149 ? -26.615 21.808 19.757 1.00 32.81 149 CYS A N 1
ATOM 1157 C CA . CYS A 1 149 ? -25.828 21.722 20.973 1.00 32.81 149 CYS A CA 1
ATOM 1158 C C . CYS A 1 149 ? -25.500 23.162 21.400 1.00 32.81 149 CYS A C 1
ATOM 1160 O O . CYS A 1 149 ? -24.604 23.794 20.849 1.00 32.81 149 CYS A O 1
ATOM 1162 N N . GLY A 1 150 ? -26.276 23.721 22.329 1.00 27.09 150 GLY A N 1
ATOM 1163 C CA . GLY A 1 150 ? -26.167 25.125 22.739 1.00 27.09 150 GLY A CA 1
ATOM 1164 C C . GLY A 1 150 ? -24.773 25.555 23.229 1.00 27.09 150 GLY A C 1
ATOM 1165 O O . GLY A 1 150 ? -24.088 24.830 23.946 1.00 27.09 150 GLY A O 1
ATOM 1166 N N . THR A 1 151 ? -24.392 26.782 22.863 1.00 27.03 151 THR A N 1
ATOM 1167 C CA . THR A 1 151 ? -23.185 27.513 23.306 1.00 27.03 151 THR A CA 1
ATOM 1168 C C . THR A 1 151 ? -23.260 27.946 24.787 1.00 27.03 151 THR A C 1
ATOM 1170 O O . THR A 1 151 ? -24.363 28.024 25.334 1.00 27.03 151 THR A O 1
ATOM 1173 N N . PRO A 1 152 ? -22.136 28.340 25.429 1.00 31.27 152 PRO A N 1
ATOM 1174 C CA . PRO A 1 152 ? -21.721 29.750 25.332 1.00 31.27 152 PRO A CA 1
ATOM 1175 C C . PRO A 1 152 ? -20.197 29.950 25.187 1.00 31.27 152 PRO A C 1
ATOM 1177 O O . PRO A 1 152 ? -19.411 29.381 25.940 1.00 31.27 152 PRO A O 1
ATOM 1180 N N . GLY A 1 153 ? -19.780 30.836 24.273 1.00 24.44 153 GLY A N 1
ATOM 1181 C CA . GLY A 1 153 ? -18.390 31.311 24.203 1.00 24.44 153 GLY A CA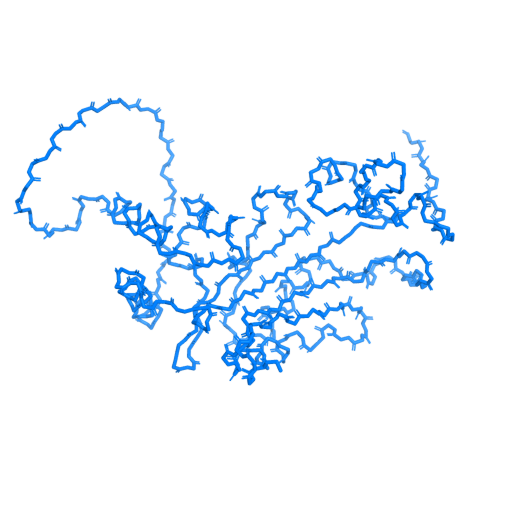 1
ATOM 1182 C C . GLY A 1 153 ? -17.989 31.924 22.861 1.00 24.44 153 GLY A C 1
ATOM 1183 O O . GLY A 1 153 ? -17.297 31.300 22.073 1.00 24.44 153 GLY A O 1
ATOM 1184 N N . THR A 1 154 ? -18.426 33.157 22.617 1.00 28.05 154 THR A N 1
ATOM 1185 C CA . THR A 1 154 ? -18.086 34.054 21.495 1.00 28.05 154 THR A CA 1
ATOM 1186 C C . THR A 1 154 ? -16.603 34.103 21.101 1.00 28.05 154 THR A C 1
ATOM 1188 O O . THR A 1 154 ? -15.791 34.557 21.904 1.00 28.05 154 THR A O 1
ATOM 1191 N N . VAL A 1 155 ? -16.301 33.860 19.817 1.00 23.42 155 VAL A N 1
ATOM 1192 C CA . VAL A 1 155 ? -15.320 34.644 19.040 1.00 23.42 155 VAL A CA 1
ATOM 1193 C C . VAL A 1 155 ? -15.861 34.834 17.620 1.00 23.42 155 VAL A C 1
ATOM 1195 O O . VAL A 1 155 ? -16.002 33.888 16.855 1.00 23.42 155 VAL A O 1
ATOM 1198 N N . SER A 1 156 ? -16.186 36.085 17.295 1.00 27.77 156 SER A N 1
ATOM 1199 C CA . SER A 1 156 ? -16.542 36.546 15.952 1.00 27.77 156 SER A CA 1
ATOM 1200 C C . SER A 1 156 ? -15.270 36.779 15.144 1.00 27.77 156 SER A C 1
ATOM 1202 O O . SER A 1 156 ? -14.418 37.543 15.593 1.00 27.77 156 SER A O 1
ATOM 1204 N N . LEU A 1 157 ? -15.167 36.185 13.954 1.00 23.16 157 LEU A N 1
ATOM 1205 C CA . LEU A 1 157 ? -14.294 36.661 12.881 1.00 23.16 157 LEU A CA 1
ATOM 1206 C C . LEU A 1 157 ? -15.010 36.465 11.538 1.00 23.16 157 LEU A C 1
ATOM 1208 O O . LEU A 1 157 ? -15.265 35.351 11.088 1.00 23.16 157 LEU A O 1
ATOM 1212 N N . GLN A 1 158 ? -15.379 37.589 10.933 1.00 22.62 158 GLN A N 1
ATOM 1213 C CA . GLN A 1 158 ? -16.046 37.688 9.640 1.00 22.62 158 GLN A CA 1
ATOM 1214 C C . GLN A 1 158 ? -15.074 37.433 8.471 1.00 22.62 158 GLN A C 1
ATOM 1216 O O . GLN A 1 158 ? -14.100 38.167 8.355 1.00 22.62 158 GLN A O 1
ATOM 1221 N N . MET A 1 159 ? -15.459 36.492 7.585 1.00 24.92 159 MET A N 1
ATOM 1222 C CA . MET A 1 159 ? -15.502 36.569 6.096 1.00 24.92 159 MET A CA 1
ATOM 1223 C C . MET A 1 159 ? -14.167 36.751 5.306 1.00 24.92 159 MET A C 1
ATOM 1225 O O . MET A 1 159 ? -13.239 37.365 5.818 1.00 24.92 159 MET A O 1
ATOM 1229 N N . PRO A 1 160 ? -14.030 36.239 4.050 1.00 27.52 160 PRO A N 1
ATOM 1230 C CA . PRO A 1 160 ? -14.996 36.406 2.957 1.00 27.52 160 PRO A CA 1
ATOM 1231 C C . PRO A 1 160 ? -15.443 35.150 2.194 1.00 27.52 160 PRO A C 1
ATOM 1233 O O . PRO A 1 160 ? -14.854 34.075 2.254 1.00 27.52 160 PRO A O 1
ATOM 1236 N N . ALA A 1 161 ? -16.556 35.371 1.496 1.00 26.42 161 ALA A N 1
ATOM 1237 C CA . ALA A 1 161 ? -17.337 34.460 0.683 1.00 26.42 161 ALA A CA 1
ATOM 1238 C C . ALA A 1 161 ? -16.677 34.079 -0.658 1.00 26.42 161 ALA A C 1
ATOM 1240 O O . ALA A 1 161 ? -15.782 34.767 -1.141 1.00 26.42 161 ALA A O 1
ATOM 1241 N N . GLU A 1 162 ? -17.262 33.036 -1.261 1.00 23.95 162 GLU A N 1
ATOM 1242 C CA . GLU A 1 162 ? -17.137 32.554 -2.650 1.00 23.95 162 GLU A CA 1
ATOM 1243 C C . GLU A 1 162 ? -16.085 31.461 -2.929 1.00 23.95 162 GLU A C 1
ATOM 1245 O O . GLU A 1 162 ? -14.976 31.706 -3.381 1.00 23.95 162 GLU A O 1
ATOM 1250 N N . SER A 1 163 ? -16.493 30.194 -2.815 1.00 23.66 163 SER A N 1
ATOM 1251 C CA . SER A 1 163 ? -16.950 29.463 -4.006 1.00 23.66 163 SER A CA 1
ATOM 1252 C C . SER A 1 163 ? -17.713 28.201 -3.597 1.00 23.66 163 SER A C 1
ATOM 1254 O O . SER A 1 163 ? -17.307 27.410 -2.750 1.00 23.66 163 SER A O 1
ATOM 1256 N N . SER A 1 164 ? -18.898 28.080 -4.170 1.00 33.34 164 SER A N 1
ATOM 1257 C CA . SER A 1 164 ? -19.870 27.023 -3.968 1.00 33.34 164 SER A CA 1
ATOM 1258 C C . SER A 1 164 ? -19.422 25.709 -4.608 1.00 33.34 164 SER A C 1
ATOM 1260 O O . SER A 1 164 ? -19.442 25.580 -5.831 1.00 33.34 164 SER A O 1
ATOM 1262 N N . ALA A 1 165 ? -19.141 24.709 -3.781 1.00 23.00 165 ALA A N 1
ATOM 1263 C CA . ALA A 1 165 ? -19.301 23.304 -4.134 1.00 23.00 165 ALA A CA 1
ATOM 1264 C C . ALA A 1 165 ? -19.599 22.520 -2.850 1.00 23.00 165 ALA A C 1
ATOM 1266 O O . ALA A 1 165 ? -18.689 22.163 -2.112 1.00 23.00 165 ALA A O 1
ATOM 1267 N N . LYS A 1 166 ? -20.885 22.287 -2.554 1.00 25.55 166 LYS A N 1
ATOM 1268 C CA . LYS A 1 166 ? -21.292 21.295 -1.546 1.00 25.55 166 LYS A CA 1
ATOM 1269 C C . LYS A 1 166 ? -20.828 19.914 -2.030 1.00 25.55 166 LYS A C 1
ATOM 1271 O O . LYS A 1 166 ? -21.299 19.510 -3.098 1.00 25.55 166 LYS A O 1
ATOM 1276 N N . PRO A 1 167 ? -19.998 19.157 -1.292 1.00 31.00 167 PRO A N 1
ATOM 1277 C CA . PRO A 1 167 ? -19.879 17.734 -1.534 1.00 31.00 167 PRO A CA 1
ATOM 1278 C C . PRO A 1 167 ? -21.102 17.046 -0.924 1.00 31.00 167 PRO A C 1
ATOM 1280 O O . PRO A 1 167 ? -21.452 17.219 0.241 1.00 31.00 167 PRO A O 1
ATOM 1283 N N . SER A 1 168 ? -21.777 16.325 -1.801 1.00 30.53 168 SER A N 1
ATOM 1284 C CA . SER A 1 168 ? -22.926 15.449 -1.628 1.00 30.53 168 SER A CA 1
ATOM 1285 C C . SER A 1 168 ? -22.793 14.415 -0.503 1.00 30.53 168 SER A C 1
AT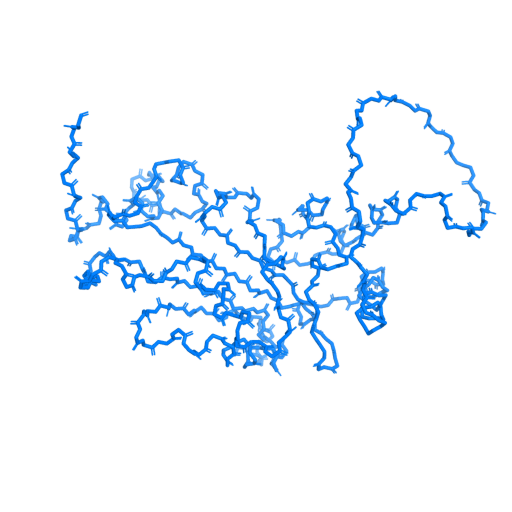OM 1287 O O . SER A 1 168 ? -21.744 13.792 -0.374 1.00 30.53 168 SER A O 1
ATOM 1289 N N . SER A 1 169 ? -23.912 14.194 0.201 1.00 33.94 169 SER A N 1
ATOM 1290 C CA . SER A 1 169 ? -24.297 12.995 0.971 1.00 33.94 169 SER A CA 1
ATOM 1291 C C . SER A 1 169 ? -23.186 12.315 1.777 1.00 33.94 169 SER A C 1
ATOM 1293 O O . SER A 1 169 ? -22.455 11.469 1.258 1.00 33.94 169 SER A O 1
ATOM 1295 N N . THR A 1 170 ? -23.140 12.598 3.078 1.00 42.34 170 THR A N 1
ATOM 1296 C CA . THR A 1 170 ? -22.553 11.675 4.051 1.00 42.34 170 THR A CA 1
ATOM 1297 C C . THR A 1 170 ? -23.168 10.285 3.838 1.00 42.34 170 THR A C 1
ATOM 1299 O O . THR A 1 170 ? -24.396 10.167 3.835 1.00 42.34 170 THR A O 1
ATOM 1302 N N . PRO A 1 171 ? -22.364 9.236 3.595 1.00 52.47 171 PRO A N 1
ATOM 1303 C CA . PRO A 1 171 ? -22.899 7.887 3.503 1.00 52.47 171 PRO A CA 1
ATOM 1304 C C . PRO A 1 171 ? -23.592 7.540 4.823 1.00 52.47 171 PRO A C 1
ATOM 1306 O O . PRO A 1 171 ? -23.046 7.815 5.892 1.00 52.47 171 PRO A O 1
ATOM 1309 N N . GLU A 1 172 ? -24.792 6.962 4.751 1.00 59.50 172 GLU A N 1
ATOM 1310 C CA . GLU A 1 172 ? -25.489 6.443 5.929 1.00 59.50 172 GLU A CA 1
ATOM 1311 C C . GLU A 1 172 ? -24.639 5.322 6.538 1.00 59.50 172 GLU A C 1
ATOM 1313 O O . GLU A 1 172 ? -24.603 4.197 6.043 1.00 59.50 172 GLU A O 1
ATOM 1318 N N . LEU A 1 173 ? -23.887 5.660 7.585 1.00 69.38 173 LEU A N 1
ATOM 1319 C CA . LEU A 1 173 ? -23.127 4.706 8.382 1.00 69.38 173 LEU A CA 1
ATOM 1320 C C . LEU A 1 173 ? -24.109 3.783 9.099 1.00 69.38 173 LEU A C 1
ATOM 1322 O O . LEU A 1 173 ? -25.086 4.241 9.700 1.00 69.38 173 LEU A O 1
ATOM 1326 N N . SER A 1 174 ? -23.826 2.483 9.096 1.00 79.38 174 SER A N 1
ATOM 1327 C CA . SER A 1 174 ? -24.576 1.552 9.931 1.00 79.38 174 SER A CA 1
ATOM 1328 C C . SER A 1 174 ? -24.415 1.919 11.419 1.00 79.38 174 SER A C 1
ATOM 1330 O O . SER A 1 174 ? -23.398 2.499 11.818 1.00 79.38 174 SER A O 1
ATOM 1332 N N . PRO A 1 175 ? -25.370 1.550 12.295 1.00 79.62 175 PRO A N 1
ATOM 1333 C CA . PRO A 1 175 ? -25.264 1.830 13.730 1.00 79.62 175 PRO A CA 1
ATOM 1334 C C . PRO A 1 175 ? -23.972 1.293 14.368 1.00 79.62 175 PRO A C 1
ATOM 1336 O O . PRO A 1 175 ? -23.452 1.875 15.318 1.00 79.62 175 PRO A O 1
ATOM 1339 N N . GLN A 1 176 ? -23.441 0.192 13.826 1.00 78.12 176 GLN A N 1
ATOM 1340 C CA . GLN A 1 176 ? -22.185 -0.416 14.260 1.00 78.12 176 GLN A CA 1
ATOM 1341 C C . GLN A 1 176 ? -20.979 0.436 13.846 1.00 78.12 176 GLN A C 1
ATOM 1343 O O . GLN A 1 176 ? -20.135 0.739 14.684 1.00 78.12 176 GLN A O 1
ATOM 1348 N N . GLU A 1 177 ? -20.923 0.888 12.591 1.00 78.44 177 GLU A N 1
ATOM 1349 C CA . GLU A 1 177 ? -19.853 1.775 12.119 1.00 78.44 177 GLU A CA 1
ATOM 1350 C C . GLU A 1 177 ? -19.863 3.121 12.846 1.00 78.44 177 GLU A C 1
ATOM 1352 O O . GLU A 1 177 ? -18.800 3.648 13.164 1.00 78.44 177 GLU A O 1
ATOM 1357 N N . MET A 1 178 ? -21.046 3.646 13.177 1.00 79.25 178 MET A N 1
ATOM 1358 C CA . MET A 1 178 ? -21.180 4.873 13.963 1.00 79.25 178 MET A CA 1
ATOM 1359 C C . MET A 1 178 ? -20.583 4.720 15.369 1.00 79.25 178 MET A C 1
ATOM 1361 O O . MET A 1 178 ? -19.850 5.594 15.828 1.00 79.25 178 MET A O 1
ATOM 1365 N N . ALA A 1 179 ? -20.849 3.601 16.049 1.00 82.81 179 ALA A N 1
ATOM 1366 C CA . ALA A 1 179 ? -20.275 3.332 17.367 1.00 82.81 179 ALA A CA 1
ATOM 1367 C C . ALA A 1 179 ? -18.739 3.256 17.314 1.00 82.81 179 ALA A C 1
ATOM 1369 O O . ALA A 1 179 ? -18.057 3.845 18.155 1.00 82.81 179 ALA A O 1
ATOM 1370 N N . VAL A 1 180 ? -18.199 2.593 16.288 1.00 83.50 180 VAL A N 1
ATOM 1371 C CA . VAL A 1 180 ? -16.753 2.491 16.052 1.00 83.50 180 VAL A CA 1
ATOM 1372 C C . VAL A 1 180 ? -16.139 3.855 15.723 1.00 83.50 180 VAL A C 1
ATOM 1374 O O . VAL A 1 180 ? -15.064 4.177 16.228 1.00 83.50 180 VAL A O 1
ATOM 1377 N N . ALA A 1 181 ? -16.817 4.683 14.926 1.00 78.69 181 ALA A N 1
ATOM 1378 C CA . ALA A 1 181 ? -16.370 6.035 14.603 1.00 78.69 181 ALA A CA 1
ATOM 1379 C C . ALA A 1 181 ? -16.300 6.918 15.858 1.00 78.69 181 ALA A C 1
ATOM 1381 O O . ALA A 1 181 ? -15.280 7.561 16.104 1.00 78.69 181 ALA A O 1
ATOM 1382 N N . VAL A 1 182 ? -17.342 6.902 16.698 1.00 79.94 182 VAL A N 1
ATOM 1383 C CA . VAL A 1 182 ? -17.360 7.629 17.979 1.00 79.94 182 VAL A CA 1
ATOM 1384 C C . VAL A 1 182 ? -16.224 7.160 18.887 1.00 79.94 182 VAL A C 1
ATOM 1386 O O . VAL A 1 182 ? -15.524 7.986 19.472 1.00 79.94 182 VAL A O 1
ATOM 1389 N N . GLU A 1 183 ? -15.992 5.848 18.975 1.00 83.75 183 GLU A N 1
ATOM 1390 C CA . GLU A 1 183 ? -14.874 5.299 19.741 1.00 83.75 183 GLU A CA 1
ATOM 1391 C C . GLU A 1 183 ? -13.515 5.750 19.180 1.00 83.75 183 GLU A C 1
ATOM 1393 O O . GLU A 1 183 ? -12.631 6.138 19.949 1.00 83.75 183 GLU A O 1
ATOM 1398 N N . PHE A 1 184 ? -13.340 5.742 17.857 1.00 82.56 184 PHE A N 1
ATOM 1399 C CA . PHE A 1 184 ? -12.132 6.245 17.208 1.00 82.56 184 PHE A CA 1
ATOM 1400 C C . PHE A 1 184 ? -11.880 7.711 17.569 1.00 82.56 184 PHE A C 1
ATOM 1402 O O . PHE A 1 184 ? -10.789 8.033 18.042 1.00 82.56 184 PHE A O 1
ATOM 1409 N N . PHE A 1 185 ? -12.880 8.585 17.414 1.00 75.88 185 PHE A N 1
ATOM 1410 C CA . PHE A 1 185 ? -12.748 10.009 17.727 1.00 75.88 185 PHE A CA 1
ATOM 1411 C C . PHE A 1 185 ? -12.491 10.253 19.215 1.00 75.88 185 PHE A C 1
ATOM 1413 O O . PHE A 1 185 ? -11.620 11.050 19.553 1.00 75.88 185 PHE A O 1
ATOM 1420 N N . ALA A 1 186 ? -13.160 9.528 20.114 1.00 73.56 186 ALA A N 1
ATOM 1421 C CA . ALA A 1 186 ? -12.904 9.628 21.549 1.00 73.56 186 ALA A CA 1
ATOM 1422 C C . ALA A 1 186 ? -11.460 9.225 21.896 1.00 73.56 186 ALA A C 1
ATOM 1424 O O . ALA A 1 186 ? -10.769 9.930 22.634 1.00 7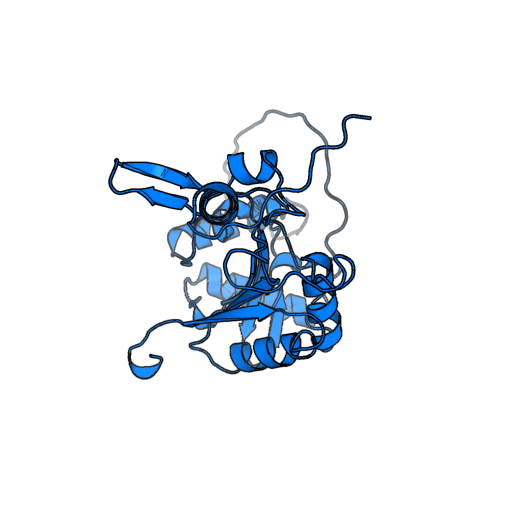3.56 186 ALA A O 1
ATOM 1425 N N . ASN A 1 187 ? -10.967 8.121 21.331 1.00 74.25 187 ASN A N 1
ATOM 1426 C CA . ASN A 1 187 ? -9.595 7.670 21.570 1.00 74.25 187 ASN A CA 1
ATOM 1427 C C . ASN A 1 187 ? -8.561 8.617 20.950 1.00 74.25 187 ASN A C 1
ATOM 1429 O O . ASN A 1 187 ? -7.502 8.840 21.540 1.00 74.25 187 ASN A O 1
ATOM 1433 N N . ALA A 1 188 ? -8.881 9.191 19.790 1.00 70.75 188 ALA A N 1
ATOM 1434 C CA . ALA A 1 188 ? -8.091 10.206 19.113 1.00 70.75 188 ALA A CA 1
ATOM 1435 C C . ALA A 1 188 ? -7.983 11.486 19.964 1.00 70.75 188 ALA A C 1
ATOM 1437 O O . ALA A 1 188 ? -6.875 11.959 20.212 1.00 70.75 188 ALA A O 1
ATOM 1438 N N . MET A 1 189 ? -9.110 11.993 20.477 1.00 62.88 189 MET A N 1
ATOM 1439 C CA . MET A 1 189 ? -9.185 13.180 21.343 1.00 62.88 189 MET A CA 1
ATOM 1440 C C . MET A 1 189 ? -8.414 12.998 22.645 1.00 62.88 189 MET A C 1
ATOM 1442 O O . MET A 1 189 ? -7.743 13.917 23.105 1.00 62.88 189 MET A O 1
ATOM 1446 N N . ASN A 1 190 ? -8.485 11.797 23.216 1.00 69.31 190 ASN A N 1
ATOM 1447 C CA . ASN A 1 190 ? -7.795 11.454 24.454 1.00 69.31 190 ASN A CA 1
ATOM 1448 C C . ASN A 1 190 ? -6.326 11.043 24.239 1.00 69.31 190 ASN A C 1
ATOM 1450 O O . ASN A 1 190 ? -5.671 10.629 25.192 1.00 69.31 190 ASN A O 1
ATOM 1454 N N . GLU A 1 191 ? -5.805 11.115 23.007 1.00 65.25 191 GLU A N 1
ATOM 1455 C CA . GLU A 1 191 ? -4.435 10.713 22.644 1.00 65.25 191 GLU A CA 1
ATOM 1456 C C . GLU A 1 191 ? -4.078 9.264 23.033 1.00 65.25 191 GLU A C 1
ATOM 1458 O O . GLU A 1 191 ? -2.930 8.937 23.343 1.00 65.25 191 GLU A O 1
ATOM 1463 N N . THR A 1 192 ? -5.070 8.374 23.004 1.00 71.81 192 THR A N 1
ATOM 1464 C CA . THR A 1 192 ? -4.926 6.961 23.400 1.00 71.81 192 THR A CA 1
ATOM 1465 C C . THR A 1 192 ? -4.751 6.009 22.217 1.00 71.81 192 THR A C 1
ATOM 1467 O O . THR A 1 192 ? -4.510 4.822 22.427 1.00 71.81 192 THR A O 1
ATOM 1470 N N . LEU A 1 193 ? -4.834 6.513 20.979 1.00 75.44 193 LEU A N 1
ATOM 1471 C CA . LEU A 1 193 ? -4.594 5.712 19.780 1.00 75.44 193 LEU A CA 1
ATOM 1472 C C . LEU A 1 193 ? -3.143 5.231 19.708 1.00 75.44 193 LEU A C 1
ATOM 1474 O O . LEU A 1 193 ? -2.193 6.014 19.791 1.00 75.44 193 LEU A O 1
ATOM 1478 N N . SER A 1 194 ? -2.980 3.936 19.471 1.00 77.19 194 SER A N 1
ATOM 1479 C CA . SER A 1 194 ? -1.699 3.297 19.220 1.00 77.19 194 SER A CA 1
ATOM 1480 C C . SER A 1 194 ? -1.579 2.866 17.751 1.00 77.19 194 SER A C 1
ATOM 1482 O O . SER A 1 194 ? -2.586 2.658 17.071 1.00 77.19 194 SER A O 1
ATOM 1484 N N . PRO A 1 195 ? -0.354 2.629 17.243 1.00 75.62 195 PRO A N 1
ATOM 1485 C CA . PRO A 1 195 ? -0.163 2.041 15.916 1.00 75.62 195 PRO A CA 1
ATOM 1486 C C . PRO A 1 195 ? -0.837 0.674 15.741 1.00 75.62 195 PRO A C 1
ATOM 1488 O O . PRO A 1 195 ? -1.014 0.227 14.617 1.00 75.62 195 PRO A O 1
ATOM 1491 N N . GLN A 1 196 ? -1.183 -0.009 16.836 1.00 82.88 196 GLN A N 1
ATOM 1492 C CA . GLN A 1 196 ? -1.826 -1.318 16.792 1.00 82.88 196 GLN A CA 1
ATOM 1493 C C . GLN A 1 196 ? -3.323 -1.201 16.503 1.00 82.88 196 GLN A C 1
ATOM 1495 O O . GLN A 1 196 ? -3.891 -2.160 15.994 1.00 82.88 196 GLN A O 1
ATOM 1500 N N . ASP A 1 197 ? -3.939 -0.049 16.771 1.00 83.44 197 ASP A N 1
ATOM 1501 C CA . ASP A 1 197 ? -5.366 0.195 16.532 1.00 83.44 197 ASP A CA 1
ATOM 1502 C C . ASP A 1 197 ? -5.653 0.577 15.073 1.00 83.44 197 ASP A C 1
ATOM 1504 O O . ASP A 1 197 ? -6.802 0.585 14.638 1.00 83.44 197 ASP A O 1
ATOM 1508 N N . VAL A 1 198 ? -4.608 0.886 14.297 1.00 85.69 198 VAL A N 1
ATOM 1509 C CA . VAL A 1 198 ? -4.720 1.275 12.890 1.00 85.69 198 VAL A CA 1
ATOM 1510 C C . VAL A 1 198 ? -3.973 0.273 12.019 1.00 85.69 198 VAL A C 1
ATOM 1512 O O . VAL A 1 198 ? -2.778 0.037 12.187 1.00 85.69 198 VAL A O 1
ATOM 1515 N N . PHE A 1 199 ? -4.677 -0.300 11.051 1.00 90.00 199 PHE A N 1
ATOM 1516 C CA . PHE A 1 199 ? -4.123 -1.214 10.065 1.00 90.00 199 PHE A CA 1
ATOM 1517 C C . PHE A 1 199 ? -4.144 -0.564 8.682 1.00 90.00 199 PHE A C 1
ATOM 1519 O O . PHE A 1 199 ? -5.174 -0.066 8.235 1.00 90.00 199 PHE A O 1
ATOM 1526 N N . ARG A 1 200 ? -3.003 -0.547 7.992 1.00 90.25 200 ARG A N 1
ATOM 1527 C CA . ARG A 1 200 ? -2.870 0.076 6.670 1.00 90.25 200 ARG A CA 1
ATOM 1528 C C . ARG A 1 200 ? -2.785 -0.974 5.574 1.00 90.25 200 ARG A C 1
ATOM 1530 O O . ARG A 1 200 ? -1.931 -1.853 5.639 1.00 90.25 200 ARG A O 1
ATOM 1537 N N . ILE A 1 201 ? -3.568 -0.816 4.514 1.00 94.00 201 ILE A N 1
ATOM 1538 C CA . ILE A 1 201 ? -3.368 -1.562 3.270 1.00 94.00 201 ILE A CA 1
ATOM 1539 C C . ILE A 1 201 ? -2.823 -0.593 2.227 1.00 94.00 201 ILE A C 1
ATOM 1541 O O . ILE A 1 201 ? -3.334 0.512 2.057 1.00 94.00 201 ILE A O 1
ATOM 1545 N N . THR A 1 202 ? -1.745 -0.976 1.555 1.00 92.69 202 THR A N 1
ATOM 1546 C CA . THR A 1 202 ? -1.142 -0.199 0.469 1.00 92.69 202 THR A CA 1
ATOM 1547 C C . THR A 1 202 ? -0.995 -1.082 -0.755 1.00 92.69 202 THR A C 1
ATOM 1549 O O . THR A 1 202 ? -0.617 -2.241 -0.643 1.00 92.69 202 THR A O 1
ATOM 1552 N N . ILE A 1 203 ? -1.264 -0.526 -1.926 1.00 95.31 203 ILE A N 1
ATOM 1553 C CA . ILE A 1 203 ? -1.049 -1.168 -3.217 1.00 95.31 203 ILE A CA 1
ATOM 1554 C C . ILE A 1 203 ? -0.037 -0.301 -3.948 1.00 95.31 203 ILE A C 1
ATOM 1556 O O . ILE A 1 203 ? -0.302 0.873 -4.199 1.00 95.31 203 ILE A O 1
ATOM 1560 N N . THR A 1 204 ? 1.141 -0.848 -4.231 1.00 93.12 204 THR A N 1
ATOM 1561 C CA . THR A 1 204 ? 2.215 -0.129 -4.922 1.00 93.12 204 THR A CA 1
ATOM 1562 C C . THR A 1 204 ? 2.441 -0.733 -6.293 1.00 93.12 204 THR A C 1
ATOM 1564 O O . THR A 1 204 ? 2.906 -1.864 -6.409 1.00 93.12 204 THR A O 1
ATOM 1567 N N . ASN A 1 205 ? 2.175 0.061 -7.324 1.00 92.19 205 ASN A N 1
ATOM 1568 C CA . ASN A 1 205 ? 2.390 -0.326 -8.707 1.00 92.19 205 ASN A CA 1
ATOM 1569 C C . ASN A 1 205 ? 3.678 0.302 -9.223 1.00 92.19 205 ASN A C 1
ATOM 1571 O O . ASN A 1 205 ? 3.722 1.502 -9.519 1.00 92.19 205 ASN A O 1
ATOM 1575 N N . PHE A 1 206 ? 4.709 -0.521 -9.387 1.00 92.19 206 PHE A N 1
ATOM 1576 C CA . PHE A 1 206 ? 5.895 -0.112 -10.125 1.00 92.19 206 PHE A CA 1
ATOM 1577 C C . PHE A 1 206 ? 5.645 -0.181 -11.638 1.00 92.19 206 PHE A C 1
ATOM 1579 O O . PHE A 1 206 ? 4.606 -0.648 -12.108 1.00 92.19 206 PHE A O 1
ATOM 1586 N N . LEU A 1 207 ? 6.572 0.393 -12.398 1.00 91.00 207 LEU A N 1
ATOM 1587 C CA . LEU A 1 207 ? 6.527 0.439 -13.854 1.00 91.00 207 LEU A CA 1
ATOM 1588 C C . LEU A 1 207 ? 7.542 -0.550 -14.414 1.00 91.00 207 LEU A C 1
ATOM 1590 O O . LEU A 1 207 ? 8.664 -0.634 -13.910 1.00 91.00 207 LEU A O 1
ATOM 1594 N N . ASP A 1 208 ? 7.175 -1.207 -15.505 1.00 88.56 208 ASP A N 1
ATOM 1595 C CA . ASP A 1 208 ? 8.099 -1.936 -16.367 1.00 88.56 208 ASP A CA 1
ATOM 1596 C C . ASP A 1 208 ? 7.980 -1.465 -17.822 1.00 88.56 208 ASP A C 1
ATOM 1598 O O . ASP A 1 208 ? 7.316 -0.465 -18.099 1.00 88.56 208 ASP A O 1
ATOM 1602 N N . ALA A 1 209 ? 8.657 -2.158 -18.740 1.00 85.75 209 ALA A N 1
ATOM 1603 C CA . ALA A 1 209 ? 8.765 -1.785 -20.148 1.00 85.75 209 ALA A CA 1
ATOM 1604 C C . ALA A 1 209 ? 7.413 -1.622 -20.869 1.00 85.75 209 ALA A C 1
ATOM 1606 O O . ALA A 1 209 ? 7.338 -0.863 -21.831 1.00 85.75 209 ALA A O 1
ATOM 1607 N N . TYR A 1 210 ? 6.348 -2.285 -20.406 1.00 84.75 210 TYR A N 1
ATOM 1608 C CA . TYR A 1 210 ? 5.032 -2.255 -21.058 1.00 84.75 210 TYR A CA 1
ATOM 1609 C C . TYR A 1 210 ? 4.099 -1.198 -20.486 1.00 84.75 210 TYR A C 1
ATOM 1611 O O . TYR A 1 210 ? 3.238 -0.677 -21.188 1.00 84.75 210 TYR A O 1
ATOM 1619 N N . THR A 1 211 ? 4.258 -0.875 -19.205 1.00 87.75 211 THR A N 1
ATOM 1620 C CA . THR A 1 211 ? 3.415 0.113 -18.522 1.00 87.75 211 THR A CA 1
ATOM 1621 C C . THR A 1 211 ? 4.149 1.426 -18.274 1.00 87.75 211 THR A C 1
ATOM 1623 O O . THR A 1 211 ? 3.707 2.212 -17.436 1.00 87.75 211 THR A O 1
ATOM 1626 N N . PHE A 1 212 ? 5.301 1.638 -18.917 1.00 89.44 212 PHE A N 1
ATOM 1627 C CA . PHE A 1 212 ? 6.201 2.754 -18.646 1.00 89.44 212 PHE A CA 1
ATOM 1628 C C . PHE A 1 212 ? 5.525 4.099 -18.953 1.00 89.44 212 PHE A C 1
ATOM 1630 O O . PHE A 1 212 ? 5.214 4.403 -20.100 1.00 89.44 212 PHE A O 1
ATOM 1637 N N . ASP A 1 213 ? 5.313 4.928 -17.927 1.00 91.56 213 ASP A N 1
ATOM 1638 C CA . ASP A 1 213 ? 4.705 6.258 -18.061 1.00 91.56 213 ASP A CA 1
ATOM 1639 C C . ASP A 1 213 ? 5.632 7.309 -17.441 1.00 91.56 213 ASP A C 1
ATOM 1641 O O . ASP A 1 213 ? 5.899 7.318 -16.234 1.00 91.56 213 ASP A O 1
ATOM 1645 N N . THR A 1 214 ? 6.114 8.226 -18.276 1.00 91.06 214 THR A N 1
ATOM 1646 C CA . THR A 1 214 ? 7.020 9.302 -17.865 1.00 91.06 214 THR A CA 1
ATOM 1647 C C . THR A 1 214 ? 6.369 10.274 -16.881 1.00 91.06 214 THR A C 1
ATOM 1649 O O . THR A 1 214 ? 7.043 10.750 -15.970 1.00 91.06 214 THR A O 1
ATOM 1652 N N . ARG A 1 215 ? 5.053 10.513 -16.956 1.00 92.00 215 ARG A N 1
ATOM 1653 C CA . ARG A 1 215 ? 4.323 11.380 -16.008 1.00 92.00 215 ARG A CA 1
ATOM 1654 C C . ARG A 1 215 ? 4.304 10.779 -14.607 1.00 92.00 215 ARG A C 1
ATOM 1656 O O . ARG A 1 215 ? 4.404 11.511 -13.622 1.00 92.00 215 ARG A O 1
ATOM 1663 N N . ARG A 1 216 ? 4.210 9.447 -14.510 1.00 91.06 216 ARG A N 1
ATOM 1664 C CA . ARG A 1 216 ? 4.329 8.714 -13.238 1.00 91.06 216 ARG A CA 1
ATOM 1665 C C . ARG A 1 216 ? 5.745 8.812 -12.676 1.00 91.06 216 ARG A C 1
ATOM 1667 O O . ARG A 1 216 ? 5.898 9.037 -11.479 1.00 91.06 216 ARG A O 1
ATOM 1674 N N . LEU A 1 217 ? 6.766 8.705 -13.529 1.00 90.06 217 LEU A N 1
ATOM 1675 C CA . LEU A 1 217 ? 8.171 8.820 -13.121 1.00 90.06 217 LEU A CA 1
ATOM 1676 C C . LEU A 1 217 ? 8.527 10.203 -12.582 1.00 90.06 217 LEU A C 1
ATOM 1678 O O . LEU A 1 217 ? 9.205 10.290 -11.563 1.00 90.06 217 LEU A O 1
ATOM 1682 N N . MET A 1 218 ? 8.021 11.266 -13.210 1.00 87.19 218 MET A N 1
ATOM 1683 C CA . MET A 1 218 ? 8.250 12.649 -12.771 1.00 87.19 218 MET A CA 1
ATOM 1684 C C . MET A 1 218 ? 7.686 12.949 -11.372 1.00 87.19 218 MET A C 1
ATOM 1686 O O . MET A 1 218 ? 8.097 13.919 -10.745 1.00 87.19 218 MET A O 1
ATOM 1690 N N . LYS A 1 219 ? 6.752 12.124 -10.878 1.00 84.88 219 LYS A N 1
ATOM 1691 C CA . LYS A 1 219 ? 6.167 12.206 -9.528 1.00 84.88 219 LYS A CA 1
ATOM 1692 C C . LYS A 1 219 ? 6.523 10.991 -8.660 1.00 84.88 219 LYS A C 1
ATOM 1694 O O . LYS A 1 219 ? 5.803 10.675 -7.712 1.00 84.88 219 LYS A O 1
ATOM 1699 N N . CYS A 1 220 ? 7.573 10.251 -9.013 1.00 84.06 220 CYS A N 1
ATOM 1700 C CA . CYS A 1 220 ? 8.007 9.105 -8.225 1.00 84.06 220 CYS A CA 1
ATOM 1701 C C . CYS A 1 220 ? 8.619 9.591 -6.908 1.00 84.06 220 CYS A C 1
ATOM 1703 O O . CYS A 1 220 ? 9.364 10.562 -6.891 1.00 84.06 220 CYS A O 1
ATOM 1705 N N . CYS A 1 221 ? 8.320 8.911 -5.803 1.00 81.06 221 CYS A N 1
ATOM 1706 C CA . CYS A 1 221 ? 8.909 9.192 -4.493 1.00 81.06 221 CYS A CA 1
ATOM 1707 C C . CYS A 1 221 ? 9.989 8.166 -4.094 1.00 81.06 221 CYS A C 1
ATOM 1709 O O . CYS A 1 221 ? 10.687 8.361 -3.104 1.00 81.06 221 CYS A O 1
ATOM 1711 N N . THR A 1 222 ? 10.172 7.088 -4.869 1.00 87.38 222 THR A N 1
ATOM 1712 C CA . THR A 1 222 ? 11.187 6.047 -4.630 1.00 87.38 222 THR A CA 1
ATOM 1713 C C . THR A 1 222 ? 12.329 6.162 -5.636 1.00 87.38 222 THR A C 1
ATOM 1715 O O . THR A 1 222 ? 12.102 6.119 -6.845 1.00 87.38 222 THR A O 1
ATOM 1718 N N . HIS A 1 223 ? 13.568 6.266 -5.150 1.00 89.94 223 HIS A N 1
ATOM 1719 C CA . HIS A 1 223 ? 14.736 6.540 -5.986 1.00 89.94 223 HIS A CA 1
ATOM 1720 C C . HIS A 1 223 ? 15.954 5.712 -5.579 1.00 89.94 223 HIS A C 1
ATOM 1722 O O . HIS A 1 223 ? 16.115 5.346 -4.416 1.00 89.94 223 HIS A O 1
ATOM 1728 N N . HIS A 1 224 ? 16.842 5.482 -6.541 1.00 89.19 224 HIS A N 1
ATOM 1729 C CA . HIS A 1 224 ? 18.210 5.051 -6.301 1.00 89.19 224 HIS A CA 1
ATOM 1730 C C . HIS A 1 224 ? 19.143 6.257 -6.311 1.00 89.19 224 HIS A C 1
ATOM 1732 O O . HIS A 1 224 ? 19.044 7.118 -7.184 1.00 89.19 224 HIS A O 1
ATOM 1738 N N . ILE A 1 225 ? 20.079 6.276 -5.367 1.00 89.88 225 ILE A N 1
ATOM 1739 C CA . ILE A 1 225 ? 21.216 7.193 -5.378 1.00 89.88 225 ILE A CA 1
ATOM 1740 C C . ILE A 1 225 ? 22.401 6.412 -5.942 1.00 89.88 225 ILE A C 1
ATOM 1742 O O . ILE A 1 225 ? 22.793 5.385 -5.387 1.00 89.88 225 ILE A O 1
ATOM 1746 N N . LEU A 1 226 ? 22.940 6.865 -7.072 1.00 85.12 226 LEU A N 1
ATOM 1747 C CA . LEU A 1 226 ? 24.116 6.255 -7.689 1.00 85.12 226 LEU A CA 1
ATOM 1748 C C . LEU A 1 226 ? 25.409 6.715 -6.998 1.00 85.12 226 LEU A C 1
ATOM 1750 O O . LEU A 1 226 ? 25.429 7.806 -6.428 1.00 85.12 226 LEU A O 1
ATOM 1754 N N . PRO A 1 227 ? 26.527 5.968 -7.122 1.00 86.69 227 PRO A N 1
ATOM 1755 C CA . PRO A 1 227 ? 27.832 6.402 -6.607 1.00 86.69 227 PRO A CA 1
ATOM 1756 C C . PRO A 1 227 ? 28.291 7.773 -7.125 1.00 86.69 227 PRO A C 1
ATOM 1758 O O . PRO A 1 227 ? 29.042 8.466 -6.451 1.00 86.69 227 PRO A O 1
ATOM 1761 N N . SER A 1 228 ? 27.814 8.191 -8.302 1.00 88.00 228 SER A N 1
ATOM 1762 C CA . SER A 1 228 ? 28.071 9.523 -8.860 1.00 88.00 228 SER A CA 1
ATOM 1763 C C . SER A 1 228 ? 27.279 10.650 -8.179 1.00 88.00 228 SER A C 1
ATOM 1765 O O . SER A 1 228 ? 27.401 11.797 -8.589 1.00 88.00 228 SER A O 1
ATOM 1767 N N . GLY A 1 229 ? 26.389 10.336 -7.233 1.00 84.75 229 GLY A N 1
ATOM 1768 C CA . GLY A 1 229 ? 25.467 11.281 -6.595 1.00 84.75 229 GLY A CA 1
ATOM 1769 C C . GLY A 1 229 ? 24.181 11.564 -7.382 1.00 84.75 229 GLY A C 1
ATOM 1770 O O . GLY A 1 229 ? 23.321 12.292 -6.895 1.00 84.75 229 GLY A O 1
ATOM 1771 N N . HIS A 1 230 ? 24.007 10.980 -8.574 1.00 86.31 230 HIS A N 1
ATOM 1772 C CA . HIS A 1 230 ? 22.774 11.143 -9.349 1.00 86.31 230 HIS A CA 1
ATOM 1773 C C . HIS A 1 230 ? 21.624 10.368 -8.700 1.00 86.31 230 HIS A C 1
ATOM 1775 O O . HIS A 1 230 ? 21.795 9.220 -8.283 1.00 86.31 230 HIS A O 1
ATOM 1781 N N . VAL A 1 231 ? 20.444 10.988 -8.665 1.00 88.44 231 VAL A N 1
ATOM 1782 C CA . VAL A 1 231 ? 19.203 10.382 -8.172 1.00 88.44 231 VAL A CA 1
ATOM 1783 C C . VAL A 1 231 ? 18.374 9.929 -9.368 1.00 88.44 231 VAL A C 1
ATOM 1785 O O . VAL A 1 231 ? 18.041 10.737 -10.231 1.00 88.44 231 VAL A O 1
ATOM 1788 N N . ILE A 1 232 ? 18.042 8.641 -9.427 1.00 90.69 232 ILE A N 1
ATOM 1789 C CA . ILE A 1 232 ? 17.256 8.052 -10.519 1.00 90.69 232 ILE A CA 1
ATOM 1790 C C . ILE A 1 232 ? 15.992 7.411 -9.939 1.00 90.69 232 ILE A C 1
ATOM 1792 O O . ILE A 1 232 ? 16.104 6.620 -8.999 1.00 90.69 232 ILE A O 1
ATOM 1796 N N . PRO A 1 233 ? 14.790 7.689 -10.481 1.00 92.56 233 PRO A N 1
ATOM 1797 C CA . PRO A 1 233 ? 13.566 7.008 -10.064 1.00 92.56 233 PRO A CA 1
ATOM 1798 C C . PRO A 1 233 ? 13.700 5.483 -10.126 1.00 92.56 233 PRO A C 1
ATOM 1800 O O . PRO A 1 233 ? 14.253 4.941 -11.085 1.00 92.56 233 PRO A O 1
ATOM 1803 N N . PHE A 1 234 ? 13.156 4.781 -9.130 1.00 91.00 234 PHE A N 1
ATOM 1804 C CA . PHE A 1 234 ? 13.309 3.330 -8.967 1.00 91.00 234 PHE A CA 1
ATOM 1805 C C . PHE A 1 234 ? 12.951 2.548 -10.235 1.00 91.00 234 PHE A C 1
ATOM 1807 O O . PHE A 1 234 ? 13.724 1.706 -10.697 1.00 91.00 234 PHE A O 1
ATOM 1814 N N . CYS A 1 235 ? 11.797 2.852 -10.832 1.00 91.06 235 CYS A N 1
ATOM 1815 C CA . CYS A 1 235 ? 11.347 2.133 -12.020 1.00 91.06 235 CYS A CA 1
ATOM 1816 C C . CYS A 1 235 ? 12.197 2.481 -13.251 1.00 91.06 235 CYS A C 1
ATOM 1818 O O . CYS A 1 235 ? 12.544 1.592 -14.020 1.00 91.06 235 CYS A O 1
ATOM 1820 N N . ALA A 1 236 ? 12.603 3.748 -13.410 1.00 91.38 236 ALA A N 1
ATOM 1821 C CA . ALA A 1 236 ? 13.487 4.153 -14.505 1.00 91.38 236 ALA A CA 1
ATOM 1822 C C . ALA A 1 236 ? 14.836 3.428 -14.422 1.00 91.38 236 ALA A C 1
ATOM 1824 O O . ALA A 1 236 ? 15.317 2.909 -15.424 1.00 91.38 236 ALA A O 1
ATOM 1825 N N . TYR A 1 237 ? 15.414 3.320 -13.222 1.00 90.50 237 TYR A N 1
ATOM 1826 C CA . TYR A 1 237 ? 16.640 2.557 -13.006 1.00 90.50 237 TYR A CA 1
ATOM 1827 C C . TYR A 1 237 ? 16.495 1.094 -13.434 1.00 90.50 237 TYR A C 1
ATOM 1829 O O . TYR A 1 237 ? 17.301 0.603 -14.223 1.00 90.50 237 TYR A O 1
ATOM 1837 N N . ASN A 1 238 ? 15.455 0.408 -12.953 1.00 88.00 238 ASN A N 1
ATOM 1838 C CA . ASN A 1 238 ? 15.267 -1.020 -13.215 1.00 88.00 238 ASN A CA 1
ATOM 1839 C C . ASN A 1 238 ? 14.903 -1.343 -14.672 1.00 88.00 238 ASN A C 1
ATOM 1841 O O . ASN A 1 238 ? 15.203 -2.447 -15.122 1.00 88.00 238 ASN A O 1
ATOM 1845 N N . VAL A 1 239 ? 14.298 -0.402 -15.400 1.00 86.94 239 VAL A N 1
ATOM 1846 C CA . VAL A 1 239 ? 13.893 -0.594 -16.801 1.00 86.94 239 VAL A CA 1
ATOM 1847 C C . VAL A 1 239 ? 14.948 -0.113 -17.798 1.00 86.94 239 VAL A C 1
ATOM 1849 O O . VAL A 1 239 ? 15.089 -0.729 -18.842 1.00 86.94 239 VAL A O 1
ATOM 1852 N N . LEU A 1 240 ? 15.688 0.964 -17.513 1.00 86.31 240 LEU A N 1
ATOM 1853 C CA . LEU A 1 240 ? 16.564 1.604 -18.510 1.00 86.31 240 LEU A CA 1
ATOM 1854 C C . LEU A 1 240 ? 18.059 1.445 -18.225 1.00 86.31 240 LEU A C 1
ATOM 1856 O O . LEU A 1 240 ? 18.864 1.442 -19.150 1.00 86.31 240 LEU A O 1
ATOM 1860 N N . TYR A 1 241 ? 18.451 1.364 -16.953 1.00 83.69 241 TYR A N 1
ATOM 1861 C CA . TYR A 1 241 ? 19.856 1.528 -16.557 1.00 83.69 241 TYR A CA 1
ATOM 1862 C C . TYR A 1 241 ? 20.459 0.283 -15.908 1.00 83.69 241 TYR A C 1
ATOM 1864 O O . TYR A 1 241 ? 21.680 0.145 -15.836 1.00 83.69 241 TYR A O 1
ATOM 1872 N N . ARG A 1 242 ? 19.625 -0.634 -15.415 1.00 82.94 242 ARG A N 1
ATOM 1873 C CA . ARG A 1 242 ? 20.083 -1.880 -14.806 1.00 82.94 242 ARG A CA 1
ATOM 1874 C C . ARG A 1 242 ? 20.654 -2.815 -15.877 1.00 82.94 242 ARG A C 1
ATOM 1876 O O . ARG A 1 242 ? 20.080 -2.989 -16.950 1.00 82.94 242 ARG A O 1
ATOM 1883 N N . ASN A 1 243 ? 21.779 -3.458 -15.569 1.00 75.19 243 ASN A N 1
ATOM 1884 C CA . ASN A 1 243 ? 22.347 -4.489 -16.438 1.00 75.19 243 ASN A CA 1
ATOM 1885 C C . ASN A 1 243 ? 21.368 -5.665 -16.586 1.00 75.19 243 ASN A C 1
ATOM 1887 O O . ASN A 1 243 ? 20.866 -6.177 -15.582 1.00 75.19 243 ASN A O 1
ATOM 1891 N N . GLY A 1 244 ? 21.122 -6.088 -17.830 1.00 69.56 244 GLY A N 1
ATOM 1892 C CA . GLY A 1 244 ? 20.103 -7.090 -18.158 1.00 69.56 244 GLY A CA 1
ATOM 1893 C C . GLY A 1 244 ? 18.674 -6.539 -18.154 1.00 69.56 244 GLY A C 1
ATOM 1894 O O . GLY A 1 244 ? 17.749 -7.268 -17.807 1.00 69.56 244 GLY A O 1
ATOM 1895 N N . HIS A 1 245 ? 18.494 -5.251 -18.463 1.00 68.62 245 HIS A N 1
ATOM 1896 C CA . HIS A 1 245 ? 17.167 -4.675 -18.641 1.00 68.62 245 HIS A CA 1
ATOM 1897 C C . HIS A 1 245 ? 16.454 -5.268 -19.861 1.00 68.62 245 HIS A C 1
ATOM 1899 O O . HIS A 1 245 ? 17.085 -5.697 -20.828 1.00 68.62 245 HIS A O 1
ATOM 1905 N N . LEU A 1 246 ? 15.124 -5.278 -19.800 1.00 65.06 246 LEU A N 1
ATOM 1906 C CA . LEU A 1 246 ? 14.292 -5.686 -20.920 1.00 65.06 246 LEU A CA 1
ATOM 1907 C C . LEU A 1 246 ? 14.381 -4.615 -22.023 1.00 65.06 246 LEU A C 1
ATOM 1909 O O . LEU A 1 246 ? 14.213 -3.436 -21.693 1.00 65.06 246 LEU A O 1
ATOM 1913 N N . PRO A 1 247 ? 14.622 -4.966 -23.301 1.00 68.56 247 PRO A N 1
ATOM 1914 C CA . PRO A 1 247 ? 14.497 -3.992 -24.377 1.00 68.56 247 PRO A CA 1
ATOM 1915 C C . PRO A 1 247 ? 13.080 -3.409 -24.373 1.00 68.56 247 PRO A C 1
ATOM 1917 O O . PRO A 1 247 ? 12.096 -4.140 -24.246 1.00 68.56 247 PRO A O 1
ATOM 1920 N N . LEU A 1 248 ? 12.981 -2.084 -24.480 1.00 69.56 248 LEU A N 1
ATOM 1921 C CA . LEU A 1 248 ? 11.685 -1.429 -24.619 1.00 69.56 248 LEU A CA 1
ATOM 1922 C C . LEU A 1 248 ? 11.041 -1.829 -25.957 1.00 69.56 248 LEU A C 1
ATOM 1924 O O . LEU A 1 248 ? 11.768 -1.981 -26.944 1.00 69.56 248 LEU A O 1
ATOM 1928 N N . PRO A 1 249 ? 9.703 -1.956 -26.021 1.00 69.81 249 PRO A N 1
ATOM 1929 C CA . PRO A 1 249 ? 9.004 -2.117 -27.290 1.00 69.81 249 PRO A CA 1
ATOM 1930 C C . PRO A 1 249 ? 9.354 -0.980 -28.256 1.00 69.81 249 PRO A C 1
ATOM 1932 O O . PRO A 1 249 ? 9.488 0.174 -27.836 1.00 69.81 249 PRO A O 1
ATOM 1935 N N . GLU A 1 250 ? 9.470 -1.285 -29.550 1.00 74.50 250 GLU A N 1
ATOM 1936 C CA . GLU A 1 250 ? 9.621 -0.240 -30.562 1.00 74.50 250 GLU A CA 1
ATOM 1937 C C . GLU A 1 250 ? 8.398 0.682 -30.531 1.00 74.50 250 GLU A C 1
ATOM 1939 O O . GLU A 1 250 ? 7.247 0.237 -30.577 1.00 74.50 250 GLU A O 1
ATOM 1944 N N . LEU A 1 251 ? 8.647 1.989 -30.437 1.00 70.12 251 LEU A N 1
ATOM 1945 C CA . LEU A 1 251 ? 7.588 2.983 -30.524 1.00 70.12 251 LEU A CA 1
ATOM 1946 C C . LEU A 1 251 ? 7.071 2.996 -31.961 1.00 70.12 251 LEU A C 1
ATOM 1948 O O . LEU A 1 251 ? 7.730 3.500 -32.870 1.00 70.12 251 LEU A O 1
ATOM 1952 N N . VAL A 1 252 ? 5.885 2.433 -32.166 1.00 67.56 252 VAL A N 1
ATOM 1953 C CA . VAL A 1 252 ? 5.214 2.485 -33.462 1.00 67.56 252 VAL A CA 1
ATOM 1954 C C . VAL A 1 252 ? 4.706 3.912 -33.657 1.00 67.56 252 VAL A C 1
ATOM 1956 O O . VAL A 1 252 ? 3.652 4.277 -33.138 1.00 67.56 252 VAL A O 1
ATOM 1959 N N . ASN A 1 253 ? 5.469 4.741 -34.373 1.00 59.75 253 ASN A N 1
ATOM 1960 C CA . ASN A 1 253 ? 4.968 6.024 -34.860 1.00 59.75 253 ASN A CA 1
ATOM 1961 C C . ASN A 1 253 ? 3.825 5.726 -35.845 1.00 59.75 253 ASN A C 1
ATOM 1963 O O . ASN A 1 253 ? 4.079 5.251 -36.952 1.00 59.75 253 ASN A O 1
ATOM 1967 N N . LYS A 1 254 ? 2.577 5.939 -35.416 1.00 46.28 254 LYS A N 1
ATOM 1968 C CA . LYS A 1 254 ? 1.406 5.991 -36.299 1.00 46.28 254 LYS A CA 1
ATOM 1969 C C . LYS A 1 254 ? 1.159 7.418 -36.756 1.00 46.28 254 LYS A C 1
ATOM 1971 O O . LYS A 1 254 ? 1.291 8.324 -35.903 1.00 46.28 254 LYS A O 1
#

Foldseek 3Di:
DVVVVAADEAEDEDAFPPPLLCLQVVQVVQLVDLSHLEYEYEWDADFFPRDDDPDPVRTDAVVSSLVSNCVSNPNQDDSQQKFALVLADSRFKIKWKWFDDPNDIHTVVLPQVCVVLSVQVRVDPPRDLVSLVVSLVVSVVVPPDPPPPDDDDDDDDDDDDDDDDDDDDRPPDDPVRVVVSVVVNVCSVVVNDDSSRMHMYMYGYAHELVRDDVVRQVSAPAWDQDPVRDTGRPNCCRAPPDPRHDDHPPDPDD

Radius of gyration: 21.62 Å; chains: 1; bounding box: 57×56×62 Å

Secondary structure (DSSP, 8-state):
-TTTT--EEEEEEE-TTTTGGGHHHHHHHHHT-TTEEEEEEEE----TTSPPPSSGGGPPPHHHHHHHHHHTTTTS--GGG-EE-TTS-TTTEEEEEEEEETTEEEEGGGTS-TTTSHHHHHS-SS--HHHHHHHHHHHHHHS-S-S------------------PPP------HHHHHHHHHHHHHHHTT---TTTEEEEEEE----SSS--HHHHTT---EEEPTTS-EEEHHHIIIIISTTPPPPPP----

pLDDT: mean 74.43, std 21.92, range [22.62, 97.81]

Sequence (254 aa):
LAEAGLNIILVTTLQSGVNEDEMGAIIRFGMERPRITGVSFQPATYSGRHVLPEELEQRITFPDVIKGIVEQSDGVFETRDFVPLPCAHPNCHQLTYVYRKNGQAVPLTRFVNAAENLDLLANGITFTRPRVKEVIDRYLNSCGDDCGCGTPGTVSLQMPAESSAKPSSTPELSPQEMAVAVEFFANAMNETLSPQDVFRITITNFLDAYTFDTRRLMKCCTHHILPSGHVIPFCAYNVLYRNGHLPLPELVNK